Protein AF-A0A3C0SP47-F1 (afdb_monomer)

Radius of gyration: 20.75 Å; Cα contacts (8 Å, |Δi|>4): 205; chains: 1; bounding box: 54×47×55 Å

Foldseek 3Di:
DVVVVVVVVVVLVVLLQVLLVVLCVVCVVVVVVLVVLLVVQLVVCLPVCQPVLLPSCLVNLLVSLVSLLVSLLVVLLQCLDPVRVVVSLVDDHFLLSNVSSS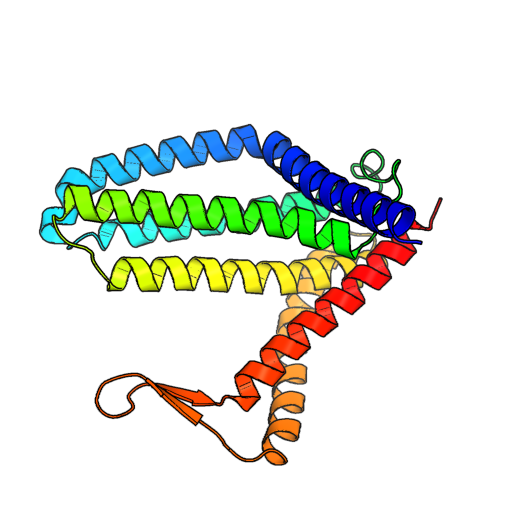LVNSLVSLVVSLVSSQVSSCVRHVDRPVVSSVSSVVSSVVSSLVSLLLSLQLLVQVLVDVDPVVSVVVSVVCVVVVVVVLVVVLVVVVVPDDFDWDADDVPRPDTDGPVSVVSSVVVSVVSSVNSRVSSSVVSVPD

Nearest PDB structures (foldseek):
  6xjh-assembly1_A  TM=5.977E-01  e=5.837E-04  Staphylococcus aureus
  7o0y-assembly1_E  TM=5.602E-01  e=2.067E-03  Stutzerimonas stutzeri ATCC 14405 = CCUG 16156
  8k1p-assembly1_A  TM=5.457E-01  e=7.892E-02  Mycobacterium tuberculosis H37Rv
  8k1o-assembly1_A  TM=5.424E-01  e=3.787E-01  Mycobacterium tuberculosis H37Rv

pLDDT: mean 82.24, std 12.64, range [30.94, 94.06]

Structure (mmCIF, N/CA/C/O backbone):
data_AF-A0A3C0SP47-F1
#
_entry.id   AF-A0A3C0SP47-F1
#
loop_
_atom_site.group_PDB
_atom_site.id
_atom_site.type_symbol
_atom_site.label_atom_id
_atom_site.label_alt_id
_atom_site.label_comp_id
_atom_site.label_asym_id
_atom_site.label_entity_id
_atom_site.label_seq_id
_atom_site.pdbx_PDB_ins_code
_atom_site.Cartn_x
_atom_site.Cartn_y
_atom_site.Cartn_z
_atom_site.occupancy
_atom_site.B_iso_or_equiv
_atom_site.auth_seq_id
_atom_site.auth_comp_id
_atom_site.auth_asym_id
_atom_site.auth_atom_id
_atom_site.pdbx_PDB_model_num
ATOM 1 N N . MET A 1 1 ? -26.896 26.676 5.361 1.00 49.97 1 MET A N 1
ATOM 2 C CA . MET A 1 1 ? -26.522 25.255 5.165 1.00 49.97 1 MET A CA 1
ATOM 3 C C . MET A 1 1 ? -25.255 25.089 4.326 1.00 49.97 1 MET A C 1
ATOM 5 O O . MET A 1 1 ? -24.437 24.250 4.665 1.00 49.97 1 MET A O 1
ATOM 9 N N . GLU A 1 2 ? -25.027 25.908 3.297 1.00 45.41 2 GLU A N 1
ATOM 10 C CA . GLU A 1 2 ? -23.827 25.811 2.444 1.00 45.41 2 GLU A CA 1
ATOM 11 C C . GLU A 1 2 ? -22.517 26.197 3.172 1.00 45.41 2 GLU A C 1
ATOM 13 O O . GLU A 1 2 ? -21.534 25.461 3.121 1.00 45.41 2 GLU A O 1
ATOM 18 N N . ASN A 1 3 ? -22.540 27.267 3.980 1.00 51.78 3 ASN A N 1
ATOM 19 C CA . ASN A 1 3 ? -21.379 27.740 4.755 1.00 51.78 3 ASN A CA 1
ATOM 20 C C . ASN A 1 3 ? -20.910 26.803 5.886 1.00 51.78 3 ASN A C 1
ATOM 22 O O . ASN A 1 3 ? -19.764 26.883 6.323 1.00 51.78 3 ASN A O 1
ATOM 26 N N . THR A 1 4 ? -21.769 25.919 6.396 1.00 50.50 4 THR A N 1
ATOM 27 C CA . THR A 1 4 ? -21.392 24.939 7.430 1.00 50.50 4 THR A CA 1
ATOM 28 C C . THR A 1 4 ? -20.768 23.685 6.817 1.00 50.50 4 THR A C 1
ATOM 30 O O . THR A 1 4 ? -19.831 23.127 7.388 1.00 50.50 4 THR A O 1
ATOM 33 N N . ILE A 1 5 ? -21.222 23.282 5.625 1.00 55.84 5 ILE A N 1
ATOM 34 C CA . ILE A 1 5 ? -20.673 22.141 4.878 1.00 55.84 5 ILE A CA 1
ATOM 35 C C . ILE A 1 5 ? -19.266 22.463 4.359 1.00 55.84 5 ILE A C 1
ATOM 37 O O . ILE A 1 5 ? -18.360 21.638 4.492 1.00 55.84 5 ILE A O 1
ATOM 41 N N . THR A 1 6 ? -19.045 23.669 3.826 1.00 57.09 6 THR A N 1
ATOM 42 C CA . THR A 1 6 ? -17.713 24.114 3.374 1.00 57.09 6 THR A CA 1
ATOM 43 C C . THR A 1 6 ? -16.723 24.210 4.535 1.00 57.09 6 THR A C 1
ATOM 45 O O . THR A 1 6 ? -15.599 23.713 4.436 1.00 57.09 6 THR A O 1
ATOM 48 N N . LYS A 1 7 ? -17.159 24.745 5.682 1.00 54.12 7 LYS A N 1
ATOM 49 C CA . LYS A 1 7 ? -16.339 24.839 6.898 1.00 54.12 7 LYS A CA 1
ATOM 50 C C . LYS A 1 7 ? -15.989 23.454 7.460 1.00 54.12 7 LYS A C 1
ATOM 52 O O . LYS A 1 7 ? -14.826 23.209 7.762 1.00 54.12 7 LYS A O 1
ATOM 57 N N . SER A 1 8 ? -16.936 22.513 7.494 1.00 59.06 8 SER A N 1
ATOM 58 C CA . SER A 1 8 ? -16.683 21.120 7.909 1.00 59.06 8 SER A CA 1
ATOM 59 C C . SER A 1 8 ? -15.696 20.397 6.979 1.00 59.06 8 SER A C 1
ATOM 61 O O . SER A 1 8 ? -14.725 19.807 7.455 1.00 59.06 8 SER A O 1
ATOM 63 N N . LYS A 1 9 ? -15.867 20.511 5.651 1.00 61.62 9 LYS A N 1
ATOM 64 C CA . LYS A 1 9 ? -14.929 19.936 4.667 1.00 61.62 9 LYS A CA 1
ATOM 65 C C . LYS A 1 9 ? -13.516 20.518 4.796 1.00 61.62 9 LYS A C 1
ATOM 67 O O . LYS A 1 9 ? -12.549 19.764 4.736 1.00 61.62 9 LYS A O 1
ATOM 72 N N . SER A 1 10 ? -13.387 21.827 5.032 1.00 63.03 10 SER A N 1
ATOM 73 C CA . SER A 1 10 ? -12.073 22.461 5.234 1.00 63.03 10 SER A CA 1
ATOM 74 C C . SER A 1 10 ? -11.342 21.955 6.482 1.00 63.03 10 SER A C 1
ATOM 76 O O . SER A 1 10 ? -10.119 21.846 6.468 1.00 63.03 10 SER A O 1
ATOM 78 N N . ILE A 1 11 ? -12.079 21.598 7.541 1.00 66.81 11 ILE A N 1
ATOM 79 C CA . ILE A 1 11 ? -11.503 21.060 8.779 1.00 66.81 11 ILE A CA 1
ATOM 80 C C . ILE A 1 11 ? -10.994 19.634 8.538 1.00 66.81 11 ILE A C 1
ATOM 82 O O . ILE A 1 11 ? -9.860 19.335 8.901 1.00 66.81 11 ILE A O 1
ATOM 86 N N . LYS A 1 12 ? -11.767 18.791 7.838 1.00 75.38 12 LYS A N 1
ATOM 87 C CA . LYS A 1 12 ? -11.343 17.422 7.487 1.00 75.38 12 LYS A CA 1
ATOM 88 C C . LYS A 1 12 ? -10.059 17.400 6.660 1.00 75.38 12 LYS A C 1
ATOM 90 O O . LYS A 1 12 ? -9.101 16.726 7.022 1.00 75.38 12 LYS A O 1
ATOM 95 N N . ILE A 1 13 ? -9.994 18.203 5.595 1.00 79.06 13 ILE A N 1
ATOM 96 C CA . ILE A 1 13 ? -8.797 18.290 4.740 1.00 79.06 13 ILE A CA 1
ATOM 97 C C . ILE A 1 13 ? -7.588 18.788 5.541 1.00 79.06 13 ILE A C 1
ATOM 99 O O . ILE A 1 13 ? -6.483 18.265 5.397 1.00 79.06 13 ILE A O 1
ATOM 103 N N . LYS A 1 14 ? -7.792 19.775 6.421 1.00 80.88 14 LYS A N 1
ATOM 104 C CA . LYS A 1 14 ? -6.730 20.294 7.287 1.00 80.88 14 LYS A CA 1
ATOM 105 C C . LYS A 1 14 ? -6.204 19.228 8.253 1.00 80.88 14 LYS A C 1
ATOM 107 O O . LYS A 1 14 ? -4.998 19.190 8.483 1.00 80.88 14 LYS A O 1
ATOM 112 N N . ASN A 1 15 ? -7.072 18.361 8.773 1.00 80.50 15 ASN A N 1
ATOM 113 C CA . ASN A 1 15 ? -6.680 17.252 9.643 1.00 80.50 15 ASN A CA 1
ATOM 114 C C . ASN A 1 15 ? -5.850 16.209 8.881 1.00 80.50 15 ASN A C 1
ATOM 116 O O . ASN A 1 15 ? -4.753 15.876 9.326 1.00 80.50 15 ASN A O 1
ATOM 120 N N . ILE A 1 16 ? -6.317 15.776 7.702 1.00 83.75 16 ILE A N 1
ATOM 121 C CA . ILE A 1 16 ? -5.606 14.819 6.832 1.00 83.75 16 ILE A CA 1
ATOM 122 C C . ILE A 1 16 ? -4.196 15.337 6.502 1.00 83.75 16 ILE A C 1
ATOM 124 O O . ILE A 1 16 ? -3.205 14.638 6.713 1.00 83.75 16 ILE A O 1
ATOM 128 N N . LEU A 1 17 ? -4.088 16.593 6.053 1.00 84.50 17 LEU A N 1
ATOM 129 C CA . LEU A 1 17 ? -2.799 17.225 5.745 1.00 84.50 17 LEU A CA 1
ATOM 130 C C . LEU A 1 17 ? -1.927 17.431 6.989 1.00 84.50 17 LEU A C 1
ATOM 132 O O . LEU A 1 17 ? -0.702 17.351 6.909 1.00 84.50 17 LEU A O 1
ATOM 136 N N . GLY A 1 18 ? -2.540 17.712 8.140 1.00 82.62 18 GLY A N 1
ATOM 137 C CA . GLY A 1 18 ? -1.841 17.853 9.414 1.00 82.62 18 GLY A CA 1
ATOM 138 C C . GLY A 1 18 ? -1.150 16.558 9.837 1.00 82.62 18 GLY A C 1
ATOM 139 O O . GLY A 1 18 ? 0.022 16.595 10.216 1.00 82.62 18 GLY A O 1
ATOM 140 N N . ILE A 1 19 ? -1.847 15.425 9.707 1.00 83.38 19 ILE A N 1
ATOM 141 C CA . ILE A 1 19 ? -1.311 14.087 9.990 1.00 83.38 19 ILE A CA 1
ATOM 142 C C . ILE A 1 19 ? -0.181 13.752 9.018 1.00 83.38 19 ILE A C 1
ATOM 144 O O . ILE A 1 19 ? 0.916 13.423 9.466 1.00 83.38 19 ILE A O 1
ATOM 148 N N . ALA A 1 20 ? -0.399 13.931 7.711 1.00 85.19 20 ALA A N 1
ATOM 149 C CA . ALA A 1 20 ? 0.630 13.690 6.698 1.00 85.19 20 ALA A CA 1
ATOM 150 C C . ALA A 1 20 ? 1.909 14.500 6.982 1.00 85.19 20 ALA A C 1
ATOM 152 O O . ALA A 1 20 ? 3.007 13.953 7.068 1.00 85.19 20 ALA A O 1
ATOM 153 N N . LYS A 1 21 ? 1.767 15.800 7.278 1.00 86.94 21 LYS A N 1
ATOM 154 C CA . LYS A 1 21 ? 2.894 16.680 7.625 1.00 86.94 21 LYS A CA 1
ATOM 155 C C . LYS A 1 21 ? 3.619 16.252 8.904 1.00 86.94 21 LYS A C 1
ATOM 157 O O . LYS A 1 21 ? 4.839 16.410 9.003 1.00 86.94 21 LYS A O 1
ATOM 162 N N . TYR A 1 22 ? 2.889 15.760 9.902 1.00 85.25 22 TYR A N 1
ATOM 163 C CA . TYR A 1 22 ? 3.488 15.229 11.125 1.00 85.25 22 TYR A CA 1
ATOM 164 C C . TYR A 1 22 ? 4.310 13.966 10.834 1.00 85.25 22 TYR A C 1
ATOM 166 O O . TYR A 1 22 ? 5.461 13.869 11.274 1.00 85.25 22 TYR A O 1
ATOM 174 N N . THR A 1 23 ? 3.761 13.049 10.035 1.00 86.38 23 THR A N 1
ATOM 175 C CA . THR A 1 23 ? 4.455 11.841 9.574 1.00 86.38 23 THR A CA 1
ATOM 176 C C . THR A 1 23 ? 5.720 12.207 8.793 1.00 86.38 23 THR A C 1
ATOM 178 O O . THR A 1 23 ? 6.801 11.742 9.156 1.00 86.38 23 THR A O 1
ATOM 181 N N . PHE A 1 24 ? 5.638 13.161 7.856 1.00 86.38 24 PHE A N 1
ATOM 182 C CA . PHE A 1 24 ? 6.800 13.665 7.114 1.00 86.38 24 PHE A CA 1
ATOM 183 C C . PHE A 1 24 ? 7.905 14.188 8.043 1.00 86.38 24 PHE A C 1
ATOM 185 O O . PHE A 1 24 ? 9.089 13.885 7.884 1.00 86.38 24 PHE A O 1
ATOM 192 N N . ARG A 1 25 ? 7.530 14.981 9.058 1.00 87.00 25 ARG A N 1
ATOM 193 C CA . ARG A 1 25 ? 8.490 15.537 10.023 1.00 87.00 25 ARG A CA 1
ATOM 194 C C . ARG A 1 25 ? 9.167 14.444 10.848 1.00 87.00 25 ARG A C 1
ATOM 196 O O . ARG A 1 25 ? 10.347 14.583 11.165 1.00 87.00 25 ARG A O 1
ATOM 203 N N . THR A 1 26 ? 8.430 13.391 11.184 1.00 87.12 26 THR A N 1
ATOM 204 C CA . THR A 1 26 ? 8.933 12.252 11.960 1.00 87.12 26 THR A CA 1
ATOM 205 C C . THR A 1 26 ? 9.912 11.410 11.137 1.00 87.12 26 THR A C 1
ATOM 207 O O . THR A 1 26 ? 10.951 11.003 11.649 1.00 87.12 26 THR A O 1
ATOM 210 N N . LEU A 1 27 ? 9.646 11.235 9.839 1.00 90.38 27 LEU A N 1
ATOM 211 C CA . LEU A 1 27 ? 10.478 10.452 8.913 1.00 90.38 27 LEU A CA 1
ATOM 212 C C . LEU A 1 27 ? 11.631 11.226 8.270 1.00 90.38 27 LEU A C 1
ATOM 214 O O . LEU A 1 27 ? 12.362 10.676 7.451 1.00 90.38 27 LEU A O 1
ATOM 218 N N . ARG A 1 28 ? 11.863 12.485 8.652 1.00 90.69 28 ARG A N 1
ATOM 219 C CA . ARG A 1 28 ? 12.822 13.362 7.963 1.00 90.69 28 ARG A CA 1
ATOM 220 C C . ARG A 1 28 ? 14.236 12.776 7.834 1.00 90.69 28 ARG A C 1
ATOM 222 O O . ARG A 1 28 ? 14.886 12.987 6.816 1.00 90.69 28 ARG A O 1
ATOM 229 N N . ILE A 1 29 ? 14.717 12.062 8.856 1.00 90.00 29 ILE A N 1
ATOM 230 C CA . ILE A 1 29 ? 16.042 11.414 8.830 1.00 90.00 29 ILE A CA 1
ATOM 231 C C . ILE A 1 29 ? 16.047 10.237 7.851 1.00 90.00 29 ILE A C 1
ATOM 233 O O . ILE A 1 29 ? 16.997 10.084 7.089 1.00 90.00 29 ILE A O 1
ATOM 237 N N . MET A 1 30 ? 14.978 9.439 7.831 1.00 92.62 30 MET A N 1
ATOM 238 C CA . MET A 1 30 ? 14.831 8.342 6.880 1.00 92.62 30 MET A CA 1
ATOM 239 C C . MET A 1 30 ? 14.823 8.867 5.444 1.00 92.62 30 MET A C 1
ATOM 241 O O . MET A 1 30 ? 15.595 8.373 4.635 1.00 92.62 30 MET A O 1
ATOM 245 N N . TYR A 1 31 ? 14.056 9.918 5.139 1.00 92.62 31 TYR A N 1
ATOM 246 C CA . TYR A 1 31 ? 14.046 10.502 3.792 1.00 92.62 31 TYR A CA 1
ATOM 247 C C . TYR A 1 31 ? 15.415 11.046 3.361 1.00 92.62 31 TYR A C 1
ATOM 249 O O . TYR A 1 31 ? 15.743 11.028 2.178 1.00 92.62 31 TYR A O 1
ATOM 257 N N . LEU A 1 32 ? 16.244 11.505 4.306 1.00 91.81 32 LEU A N 1
ATOM 258 C CA . LEU A 1 32 ? 17.628 11.880 4.010 1.00 91.81 32 LEU A CA 1
ATOM 259 C C . LEU A 1 32 ? 18.454 10.648 3.616 1.00 91.81 32 LEU A C 1
ATOM 261 O O . LEU A 1 32 ? 19.180 10.695 2.626 1.00 91.81 32 LEU A O 1
ATOM 265 N N . ILE A 1 33 ? 18.315 9.540 4.347 1.00 92.06 33 ILE A N 1
ATOM 266 C CA . ILE A 1 33 ? 18.966 8.264 4.012 1.00 92.06 33 ILE A CA 1
ATOM 267 C C . ILE A 1 33 ? 18.485 7.760 2.644 1.00 92.06 33 ILE A C 1
ATOM 269 O O . ILE A 1 33 ? 19.305 7.374 1.814 1.00 92.06 33 ILE A O 1
ATOM 273 N N . GLU A 1 34 ? 17.183 7.824 2.370 1.00 91.62 34 GLU A N 1
ATOM 274 C CA . GLU A 1 34 ? 16.611 7.461 1.070 1.00 91.62 34 GLU A CA 1
ATOM 275 C C . GLU A 1 34 ? 17.165 8.326 -0.056 1.00 91.62 34 GLU A C 1
ATOM 277 O O . GLU A 1 34 ? 17.549 7.794 -1.094 1.00 91.62 34 GLU A O 1
ATOM 282 N N . ALA A 1 35 ? 17.301 9.637 0.154 1.00 91.19 35 ALA A N 1
ATOM 283 C CA . ALA A 1 35 ? 17.918 10.525 -0.825 1.00 91.19 35 ALA A CA 1
ATOM 284 C C . ALA A 1 35 ? 19.369 10.119 -1.134 1.00 91.19 35 ALA A C 1
ATOM 286 O O . ALA A 1 35 ? 19.767 10.118 -2.298 1.00 91.19 35 ALA A O 1
ATOM 287 N N . VAL A 1 36 ? 20.149 9.716 -0.123 1.00 92.19 36 VAL A N 1
ATOM 288 C CA . VAL A 1 36 ? 21.514 9.199 -0.329 1.00 92.19 36 VAL A CA 1
ATOM 289 C C . VAL A 1 36 ? 21.491 7.908 -1.151 1.00 92.19 36 VAL A C 1
ATOM 291 O O . VAL A 1 36 ? 22.250 7.790 -2.113 1.00 92.19 36 VAL A O 1
ATOM 294 N N . ILE A 1 37 ? 20.600 6.966 -0.827 1.00 91.44 37 ILE A N 1
ATOM 295 C CA . ILE A 1 37 ? 20.444 5.709 -1.578 1.00 91.44 37 ILE A CA 1
ATOM 296 C C . ILE A 1 37 ? 20.048 5.993 -3.033 1.00 91.44 37 ILE A C 1
ATOM 298 O O . ILE A 1 37 ? 20.628 5.406 -3.945 1.00 91.44 37 ILE A O 1
ATOM 302 N N . ILE A 1 38 ? 19.114 6.920 -3.264 1.00 91.31 38 ILE A N 1
ATOM 303 C CA . ILE A 1 38 ? 18.681 7.334 -4.604 1.00 91.31 38 ILE A CA 1
ATOM 304 C C . ILE A 1 38 ? 19.860 7.905 -5.393 1.00 91.31 38 ILE A C 1
ATOM 306 O O . ILE A 1 38 ? 20.089 7.484 -6.523 1.00 91.31 38 ILE A O 1
ATOM 310 N N . VAL A 1 39 ? 20.637 8.825 -4.814 1.00 90.44 39 VAL A N 1
ATOM 311 C CA . VAL A 1 39 ? 21.801 9.419 -5.496 1.00 90.44 39 VAL A CA 1
ATOM 312 C C . VAL A 1 39 ? 22.837 8.351 -5.848 1.00 90.44 39 VAL A C 1
ATOM 314 O O . VAL A 1 39 ? 23.345 8.343 -6.969 1.00 90.44 39 VAL A O 1
ATOM 317 N N . LEU A 1 40 ? 23.119 7.421 -4.932 1.00 89.56 40 LEU A N 1
ATOM 318 C CA . LEU A 1 40 ? 24.043 6.313 -5.188 1.00 89.56 40 LEU A CA 1
ATOM 319 C C . LEU A 1 40 ? 23.530 5.381 -6.296 1.00 89.56 40 LEU A C 1
ATOM 321 O O . LEU A 1 40 ? 24.308 4.998 -7.167 1.00 89.56 40 LEU A O 1
ATOM 325 N N . ALA A 1 41 ? 22.234 5.061 -6.300 1.00 88.62 41 ALA A N 1
ATOM 326 C CA . ALA A 1 41 ? 21.606 4.222 -7.321 1.00 88.62 41 ALA A CA 1
ATOM 327 C C . ALA A 1 41 ? 21.590 4.896 -8.705 1.00 88.62 41 ALA A C 1
ATOM 329 O O . ALA A 1 41 ? 21.877 4.270 -9.726 1.00 88.62 41 ALA A O 1
ATOM 330 N N . LEU A 1 42 ? 21.304 6.198 -8.762 1.00 88.44 42 LEU A N 1
ATOM 331 C CA . LEU A 1 42 ? 21.370 6.974 -10.002 1.00 88.44 42 LEU A CA 1
ATOM 332 C C . LEU A 1 42 ? 22.814 7.098 -10.515 1.00 88.44 42 LEU A C 1
ATOM 334 O O . LEU A 1 42 ? 23.054 7.004 -11.719 1.00 88.44 42 LEU A O 1
ATOM 338 N N . GLY A 1 43 ? 23.782 7.243 -9.606 1.00 85.31 43 GLY A N 1
ATOM 339 C CA . GLY A 1 43 ? 25.206 7.260 -9.931 1.00 85.31 43 GLY A CA 1
ATOM 340 C C . GLY A 1 43 ? 25.697 5.931 -10.507 1.00 85.31 43 GLY A C 1
ATOM 341 O O . GLY A 1 43 ? 26.312 5.922 -11.573 1.00 85.31 43 GLY A O 1
ATOM 342 N N . SER A 1 44 ? 25.393 4.803 -9.858 1.00 83.06 44 SER A N 1
ATOM 343 C CA . SER A 1 44 ? 25.794 3.473 -10.342 1.00 83.06 44 SER A CA 1
ATOM 344 C C . SER A 1 44 ? 25.116 3.105 -11.665 1.00 83.06 44 SER A C 1
ATOM 346 O O . SER A 1 44 ? 25.762 2.569 -12.573 1.00 83.06 44 SER A O 1
ATOM 348 N N . SER A 1 45 ? 23.839 3.463 -11.816 1.00 82.44 45 SER A N 1
ATOM 349 C CA . SER A 1 45 ? 23.085 3.180 -13.037 1.00 82.44 45 SER A CA 1
ATOM 350 C C . SER A 1 45 ? 23.571 3.966 -14.250 1.00 82.44 45 SER A C 1
ATOM 352 O O . SER A 1 45 ? 23.416 3.484 -15.367 1.00 82.44 45 SER A O 1
ATOM 354 N N . SER A 1 46 ? 24.248 5.107 -14.085 1.00 80.94 46 SER A N 1
ATOM 355 C CA . SER A 1 46 ? 24.849 5.839 -15.217 1.00 80.94 46 SER A CA 1
ATOM 356 C C . SER A 1 46 ? 25.832 4.988 -16.044 1.00 80.94 46 SER A C 1
ATOM 358 O O . SER A 1 46 ? 25.987 5.192 -17.253 1.00 80.94 46 SER A O 1
ATOM 360 N N . PHE A 1 47 ? 26.465 3.997 -15.406 1.00 79.19 47 PHE A N 1
ATOM 361 C CA . PHE A 1 47 ? 27.340 3.029 -16.058 1.00 79.19 47 PHE A CA 1
ATOM 362 C C . PHE A 1 47 ? 26.603 1.733 -16.419 1.00 79.19 47 PHE A C 1
ATOM 364 O O . PHE A 1 47 ? 26.695 1.274 -17.558 1.00 79.19 47 PHE A O 1
ATOM 371 N N . LEU A 1 48 ? 25.866 1.151 -15.467 1.00 79.38 48 LEU A N 1
ATOM 372 C CA . LEU A 1 48 ? 25.250 -0.174 -15.619 1.00 79.38 48 LEU A CA 1
ATOM 373 C C . LEU A 1 48 ? 24.052 -0.181 -16.577 1.00 79.38 48 LEU A C 1
ATOM 375 O O . LEU A 1 48 ? 23.949 -1.084 -17.409 1.00 79.38 48 LEU A O 1
ATOM 379 N N . SER A 1 49 ? 23.203 0.849 -16.536 1.00 77.94 49 SER A N 1
ATOM 380 C CA . SER A 1 49 ? 21.957 0.914 -17.318 1.00 77.94 49 SER A CA 1
ATOM 381 C C . SER A 1 49 ? 22.154 0.895 -18.834 1.00 77.94 49 SER A C 1
ATOM 383 O O . SER A 1 49 ? 21.237 0.505 -19.557 1.00 77.94 49 SER A O 1
ATOM 385 N N . LYS A 1 50 ? 23.354 1.237 -19.326 1.00 74.31 50 LYS A N 1
ATOM 386 C CA . LYS A 1 50 ? 23.725 1.091 -20.743 1.00 74.31 50 LYS A CA 1
ATOM 387 C C . LYS A 1 50 ? 23.693 -0.366 -21.205 1.00 74.31 50 LYS A C 1
ATOM 389 O O . LYS A 1 50 ? 23.423 -0.626 -22.371 1.00 74.31 50 LYS A O 1
ATOM 394 N N . TYR A 1 51 ? 23.963 -1.300 -20.294 1.00 81.25 51 TYR A N 1
ATOM 395 C CA . TYR A 1 51 ? 23.992 -2.737 -20.565 1.00 81.25 51 TYR A CA 1
ATOM 396 C C . TYR A 1 51 ? 22.703 -3.439 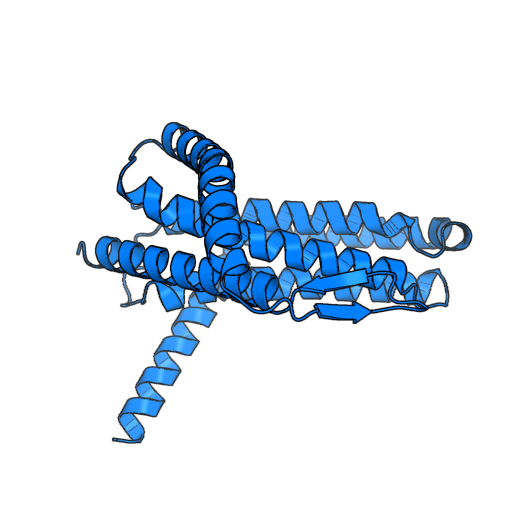-20.132 1.00 81.25 51 TYR A C 1
ATOM 398 O O . TYR A 1 51 ? 22.317 -4.441 -20.726 1.00 81.25 51 TYR A O 1
ATOM 406 N N . THR A 1 52 ? 22.030 -2.920 -19.104 1.00 81.94 52 THR A N 1
ATOM 407 C CA . THR A 1 52 ? 20.847 -3.540 -18.483 1.00 81.94 52 THR A CA 1
ATOM 408 C C . THR A 1 52 ? 19.526 -2.882 -18.874 1.00 81.94 52 THR A C 1
ATOM 410 O O . THR A 1 52 ? 18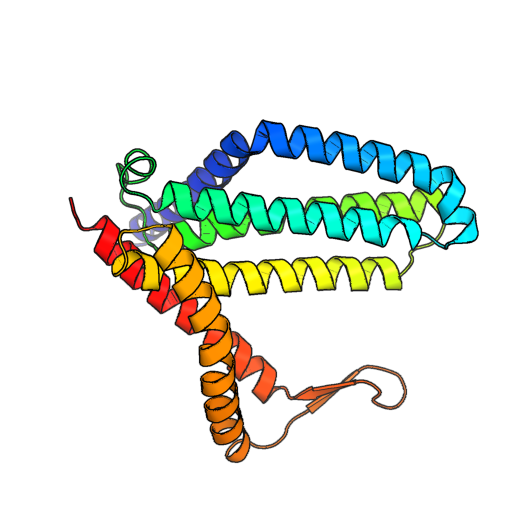.483 -3.295 -18.370 1.00 81.94 52 THR A O 1
ATOM 413 N N . LEU A 1 53 ? 19.537 -1.852 -19.729 1.00 81.06 53 LEU A N 1
ATOM 414 C CA . LEU A 1 53 ? 18.346 -1.078 -20.114 1.00 81.06 53 LEU A CA 1
ATOM 415 C C . LEU A 1 53 ? 17.568 -0.537 -18.893 1.00 81.06 53 LEU A C 1
ATOM 417 O O . LEU A 1 53 ? 16.336 -0.492 -18.883 1.00 81.06 53 LEU A O 1
ATOM 421 N N . GLY A 1 54 ? 18.294 -0.167 -17.832 1.00 79.81 54 GLY A N 1
ATOM 422 C CA . GLY A 1 54 ? 17.736 0.386 -16.593 1.00 79.81 54 GLY A CA 1
ATOM 423 C C . GLY A 1 54 ? 17.166 -0.630 -15.595 1.00 79.81 54 GLY A C 1
ATOM 424 O O . GLY A 1 54 ? 16.672 -0.224 -14.543 1.00 79.81 54 GLY A O 1
ATOM 425 N N . LEU A 1 55 ? 17.228 -1.941 -15.870 1.00 84.69 55 LEU A N 1
ATOM 426 C CA . LEU A 1 55 ? 16.738 -2.983 -14.947 1.00 84.69 55 LEU A CA 1
ATOM 427 C C . LEU A 1 55 ? 17.531 -3.053 -13.627 1.00 84.69 55 LEU A C 1
ATOM 429 O O . LEU A 1 55 ? 17.027 -3.527 -12.612 1.00 84.69 55 LEU A O 1
ATOM 433 N N . ASP A 1 56 ? 18.753 -2.533 -13.624 1.00 85.12 56 ASP A N 1
ATOM 434 C CA . ASP A 1 56 ? 19.642 -2.388 -12.469 1.00 85.12 56 ASP A CA 1
ATOM 435 C C . ASP A 1 56 ? 19.089 -1.455 -11.379 1.00 85.12 56 ASP A C 1
ATOM 437 O O . ASP A 1 56 ? 19.498 -1.556 -10.223 1.00 85.12 56 ASP A O 1
ATOM 441 N N . LEU A 1 57 ? 18.123 -0.590 -11.710 1.00 87.00 57 LEU A N 1
ATOM 442 C CA . LEU A 1 57 ? 17.457 0.293 -10.748 1.00 87.00 57 LEU A CA 1
ATOM 443 C C . LEU A 1 57 ? 16.303 -0.387 -9.991 1.00 87.00 57 LEU A C 1
ATOM 445 O O . LEU A 1 57 ? 15.883 0.119 -8.950 1.00 87.00 57 LEU A O 1
ATOM 449 N N . ILE A 1 58 ? 15.811 -1.545 -10.450 1.00 87.56 58 ILE A N 1
ATOM 450 C CA . ILE A 1 58 ? 14.687 -2.258 -9.813 1.00 87.56 58 ILE A CA 1
ATOM 451 C C . ILE A 1 58 ? 14.981 -2.635 -8.349 1.00 87.56 58 ILE A C 1
ATOM 453 O O . ILE A 1 58 ? 14.127 -2.372 -7.497 1.00 87.56 58 ILE A O 1
ATOM 457 N N . PRO A 1 59 ? 16.158 -3.191 -7.994 1.00 88.44 59 PRO A N 1
ATOM 458 C CA . PRO A 1 59 ? 16.480 -3.486 -6.599 1.00 88.44 59 PRO A CA 1
ATOM 459 C C . PRO A 1 59 ? 16.456 -2.239 -5.710 1.00 88.44 59 PRO A C 1
ATOM 461 O O . PRO A 1 59 ? 15.924 -2.289 -4.603 1.00 88.44 59 PRO A O 1
ATOM 464 N N . ALA A 1 60 ? 16.967 -1.105 -6.204 1.00 89.00 60 ALA A N 1
ATOM 465 C CA . ALA A 1 60 ? 16.945 0.156 -5.466 1.00 89.00 60 ALA A CA 1
ATOM 466 C C . ALA A 1 60 ? 15.506 0.640 -5.226 1.00 89.00 60 ALA A C 1
ATOM 468 O O . ALA A 1 60 ? 15.165 0.995 -4.099 1.00 89.00 60 ALA A O 1
ATOM 469 N N . ILE A 1 61 ? 14.645 0.572 -6.251 1.00 90.69 61 ILE A N 1
ATOM 470 C CA . ILE A 1 61 ? 13.208 0.873 -6.132 1.00 90.69 61 ILE A CA 1
ATOM 471 C C . ILE A 1 61 ? 12.569 -0.011 -5.053 1.00 90.69 61 ILE A C 1
ATOM 473 O O . ILE A 1 61 ? 11.901 0.496 -4.154 1.00 90.69 61 ILE A O 1
ATOM 477 N N . SER A 1 62 ? 12.801 -1.325 -5.107 1.00 91.06 62 SER A N 1
ATOM 478 C CA . SER A 1 62 ? 12.219 -2.272 -4.153 1.00 91.06 62 SER A CA 1
ATOM 479 C C . SER A 1 62 ? 12.660 -1.992 -2.716 1.00 91.06 62 SER A C 1
ATOM 481 O O . SER A 1 62 ? 11.827 -2.025 -1.810 1.00 91.06 62 SER A O 1
ATOM 483 N N . ILE A 1 63 ? 13.946 -1.705 -2.492 1.00 92.12 63 ILE A N 1
ATOM 484 C CA . ILE A 1 63 ? 14.481 -1.396 -1.158 1.00 92.12 63 ILE A CA 1
ATOM 485 C C . ILE A 1 63 ? 13.837 -0.120 -0.611 1.00 92.12 63 ILE A C 1
ATOM 487 O O . ILE A 1 63 ? 13.334 -0.133 0.509 1.00 92.12 63 ILE A O 1
ATOM 491 N N . LEU A 1 64 ? 13.792 0.951 -1.406 1.00 94.06 64 LEU A N 1
ATOM 492 C CA . LEU A 1 64 ? 13.231 2.240 -0.990 1.00 94.06 64 LEU A CA 1
ATOM 493 C C . LEU A 1 64 ? 11.731 2.153 -0.679 1.00 94.06 64 LEU A C 1
ATOM 495 O O . LEU A 1 64 ? 11.279 2.661 0.345 1.00 94.06 64 LEU A O 1
ATOM 499 N N . LEU A 1 65 ? 10.954 1.463 -1.520 1.00 93.81 65 LEU A N 1
ATOM 500 C CA . LEU A 1 65 ? 9.524 1.254 -1.271 1.00 93.81 65 LEU A CA 1
ATOM 501 C C . LEU A 1 65 ? 9.286 0.382 -0.028 1.00 93.81 65 LEU A C 1
ATOM 503 O O . LEU A 1 65 ? 8.364 0.644 0.742 1.00 93.81 65 LEU A O 1
ATOM 507 N N . THR A 1 66 ? 10.141 -0.618 0.214 1.00 92.56 66 THR A N 1
ATOM 508 C CA . THR A 1 66 ? 10.053 -1.470 1.412 1.00 92.56 66 THR A CA 1
ATOM 509 C C . THR A 1 66 ? 10.432 -0.704 2.683 1.00 92.56 66 THR A C 1
ATOM 511 O O . THR A 1 66 ? 9.762 -0.848 3.705 1.00 92.56 66 THR A O 1
ATOM 514 N N . MET A 1 67 ? 11.468 0.143 2.634 1.00 93.25 67 MET A N 1
ATOM 515 C CA . MET A 1 67 ? 11.853 1.010 3.756 1.00 93.25 67 MET A CA 1
ATOM 516 C C . MET A 1 67 ? 10.728 1.981 4.124 1.00 93.25 67 MET A C 1
ATOM 518 O O . MET A 1 67 ? 10.390 2.091 5.307 1.00 93.25 67 MET A O 1
ATOM 522 N N . ASN A 1 68 ? 10.095 2.606 3.126 1.00 93.38 68 ASN A N 1
ATOM 523 C CA . ASN A 1 68 ? 8.924 3.454 3.342 1.00 93.38 68 ASN A CA 1
ATOM 524 C C . ASN A 1 68 ? 7.761 2.674 3.950 1.00 93.38 68 ASN A C 1
ATOM 526 O O . ASN A 1 68 ? 7.212 3.079 4.974 1.00 93.38 68 ASN A O 1
ATOM 530 N N . PHE A 1 69 ? 7.432 1.516 3.381 1.00 93.81 69 PHE A N 1
ATOM 531 C CA . PHE A 1 69 ? 6.380 0.644 3.893 1.00 93.81 69 PHE A CA 1
ATOM 532 C C . PHE A 1 69 ? 6.574 0.300 5.383 1.00 93.81 69 PHE A C 1
ATOM 534 O O . PHE A 1 69 ? 5.660 0.501 6.189 1.00 93.81 69 PHE A O 1
ATOM 541 N N . ILE A 1 70 ? 7.772 -0.151 5.775 1.00 92.00 70 ILE A N 1
ATOM 542 C CA . ILE A 1 70 ? 8.086 -0.516 7.168 1.00 92.00 70 ILE A CA 1
ATOM 543 C C . ILE A 1 70 ? 8.014 0.707 8.089 1.00 92.00 70 ILE A C 1
ATOM 545 O O . ILE A 1 70 ? 7.459 0.638 9.187 1.00 92.00 70 ILE A O 1
ATOM 549 N N . SER A 1 71 ? 8.551 1.844 7.663 1.00 90.94 71 SER A N 1
ATOM 550 C CA . SER A 1 71 ? 8.620 3.029 8.519 1.00 90.94 71 SER A CA 1
ATOM 551 C C . SER A 1 71 ? 7.252 3.673 8.734 1.00 90.94 71 SER A C 1
ATOM 553 O O . SER A 1 71 ? 6.916 4.052 9.858 1.00 90.94 71 SER A O 1
ATOM 555 N N . HIS A 1 72 ? 6.410 3.708 7.699 1.00 91.81 72 HIS A N 1
ATOM 556 C CA . HIS A 1 72 ? 5.015 4.132 7.819 1.00 91.81 72 HIS A CA 1
ATOM 557 C C . HIS A 1 72 ? 4.196 3.204 8.721 1.00 91.81 72 HIS A C 1
ATOM 559 O O . HIS A 1 72 ? 3.355 3.674 9.489 1.00 91.81 72 HIS A O 1
ATOM 565 N N . MET A 1 73 ? 4.459 1.897 8.674 1.00 89.62 73 MET A N 1
ATOM 566 C CA . MET A 1 73 ? 3.879 0.905 9.586 1.00 89.62 73 MET A CA 1
ATOM 567 C C . MET A 1 73 ? 4.253 1.169 11.055 1.00 89.62 73 MET A C 1
ATOM 569 O O . MET A 1 73 ? 3.391 1.145 11.943 1.00 89.62 73 MET A O 1
ATOM 573 N N . ILE A 1 74 ? 5.532 1.455 11.317 1.00 86.81 74 ILE A N 1
ATOM 574 C CA . ILE A 1 74 ? 6.029 1.781 12.662 1.00 86.81 74 ILE A CA 1
ATOM 575 C C . ILE A 1 74 ? 5.365 3.061 13.173 1.00 86.81 74 ILE A C 1
ATOM 577 O O . ILE A 1 74 ? 4.848 3.078 14.291 1.00 86.81 74 ILE A O 1
ATOM 581 N N . ILE A 1 75 ? 5.322 4.116 12.355 1.00 86.81 75 ILE A N 1
ATOM 582 C CA . ILE A 1 75 ? 4.710 5.388 12.754 1.00 86.81 75 ILE A CA 1
ATOM 583 C C . ILE A 1 75 ? 3.220 5.240 13.011 1.00 86.81 75 ILE A C 1
ATOM 585 O O . ILE A 1 75 ? 2.744 5.736 14.030 1.00 86.81 75 ILE A O 1
ATOM 589 N N . PHE A 1 76 ? 2.492 4.537 12.144 1.00 85.56 76 PHE A N 1
ATOM 590 C CA . PHE A 1 76 ? 1.072 4.265 12.360 1.00 85.56 76 PHE A CA 1
ATOM 591 C C . PHE A 1 76 ? 0.842 3.610 13.731 1.00 85.56 76 PHE A C 1
ATOM 593 O O . PHE A 1 76 ? 0.000 4.052 14.514 1.00 85.56 76 PHE A O 1
ATOM 600 N N . SER A 1 77 ? 1.664 2.611 14.064 1.00 80.75 77 SER A N 1
ATOM 601 C CA . SER A 1 77 ? 1.603 1.914 15.352 1.00 80.75 77 SER A CA 1
ATOM 602 C C . SER A 1 77 ? 1.925 2.835 16.536 1.00 80.75 77 SER A C 1
ATOM 604 O O . SER A 1 77 ? 1.243 2.784 17.562 1.00 80.75 77 SER A O 1
ATOM 606 N N . MET A 1 78 ? 2.929 3.711 16.402 1.00 78.88 78 MET A N 1
ATOM 607 C CA . MET A 1 78 ? 3.285 4.696 17.433 1.00 78.88 78 MET A CA 1
ATOM 608 C C . MET A 1 78 ? 2.163 5.712 17.669 1.00 78.88 78 MET A C 1
ATOM 610 O O . MET A 1 78 ? 1.813 5.974 18.823 1.00 78.88 78 MET A O 1
ATOM 614 N N . GLN A 1 79 ? 1.575 6.241 16.592 1.00 79.19 79 GLN A N 1
ATOM 615 C CA . GLN A 1 79 ? 0.476 7.210 16.638 1.00 79.19 79 GLN A CA 1
ATOM 616 C C . GLN A 1 79 ? -0.794 6.618 17.266 1.00 79.19 79 GLN A C 1
ATOM 618 O O . GLN A 1 79 ? -1.528 7.332 17.941 1.00 79.19 79 GLN A O 1
ATOM 623 N N . LEU A 1 80 ? -1.031 5.314 17.098 1.00 75.94 80 LEU A N 1
ATOM 624 C CA . LEU A 1 80 ? -2.163 4.605 17.703 1.00 75.94 80 LEU A CA 1
ATOM 625 C C . LEU A 1 80 ? -1.940 4.257 19.192 1.00 75.94 80 LEU A C 1
ATOM 627 O O . LEU A 1 80 ? -2.889 3.907 19.904 1.00 75.94 80 LEU A O 1
ATOM 631 N N . SER A 1 81 ? -0.700 4.330 19.689 1.00 69.44 81 SER A N 1
ATOM 632 C CA . SER A 1 81 ? -0.375 4.035 21.089 1.00 69.44 81 SER A CA 1
ATOM 633 C C . SER A 1 81 ? -0.789 5.175 22.033 1.00 69.44 81 SER A C 1
ATOM 635 O O . SER A 1 81 ? -0.665 6.355 21.709 1.00 69.44 81 SER A O 1
ATOM 637 N N . LYS A 1 82 ? -1.236 4.831 23.250 1.00 61.72 82 LYS A N 1
ATOM 638 C CA . LYS A 1 82 ? -1.650 5.819 24.268 1.00 61.72 82 LYS A CA 1
ATOM 639 C C . LYS A 1 82 ? -0.487 6.663 24.806 1.00 61.72 82 LYS A C 1
ATOM 641 O O . LYS A 1 82 ? -0.712 7.779 25.264 1.00 61.72 82 LYS A O 1
ATOM 646 N N . GLU A 1 83 ? 0.731 6.128 24.769 1.00 56.81 83 GLU A N 1
ATOM 647 C CA . GLU A 1 83 ? 1.928 6.756 25.342 1.00 56.81 83 GLU A CA 1
ATOM 648 C C . GLU A 1 83 ? 2.485 7.863 24.436 1.00 56.81 83 GLU A C 1
ATOM 650 O O . GLU A 1 83 ? 2.869 8.920 24.933 1.00 56.81 83 GLU A O 1
ATOM 655 N N . TYR A 1 84 ? 2.449 7.665 23.113 1.00 54.47 84 TYR A N 1
ATOM 656 C CA . TYR A 1 84 ? 3.007 8.607 22.133 1.00 54.47 84 TYR A CA 1
ATOM 657 C C . TYR A 1 84 ? 1.940 9.385 21.340 1.00 54.47 84 TYR A C 1
ATOM 659 O O . TYR A 1 84 ? 2.194 10.509 20.908 1.00 54.47 84 TYR A O 1
ATOM 667 N N . GLY A 1 85 ? 0.729 8.839 21.177 1.00 53.75 85 GLY A N 1
ATOM 668 C CA . GLY A 1 85 ? -0.339 9.416 20.347 1.00 53.75 85 GLY A CA 1
ATOM 669 C C . GLY A 1 85 ? -1.156 10.535 21.001 1.00 53.75 85 GLY A C 1
ATOM 670 O O . GLY A 1 85 ? -1.913 11.226 20.322 1.00 53.75 85 GLY A O 1
ATOM 671 N N . ARG A 1 86 ? -0.991 10.770 22.311 1.00 50.66 86 ARG A N 1
ATOM 672 C CA . ARG A 1 86 ? -1.835 11.685 23.108 1.00 50.66 86 ARG A CA 1
ATOM 673 C C . ARG A 1 86 ? -1.867 13.133 22.588 1.00 50.66 86 ARG A C 1
ATOM 675 O O . ARG A 1 86 ? -2.819 13.846 22.873 1.00 50.66 86 ARG A O 1
ATOM 682 N N . LEU A 1 87 ? -0.864 13.561 21.815 1.00 47.22 87 LEU A N 1
ATOM 683 C CA . LEU A 1 87 ? -0.786 14.903 21.219 1.00 47.22 87 LEU A CA 1
ATOM 684 C C . LEU A 1 87 ? -1.567 15.054 19.899 1.00 47.22 87 LEU A C 1
ATOM 686 O O . LEU A 1 87 ? -1.980 16.168 19.585 1.00 47.22 87 LEU A O 1
ATOM 690 N N . LEU A 1 88 ? -1.796 13.972 19.143 1.00 53.09 88 LEU A N 1
ATOM 691 C CA . LEU A 1 88 ? -2.579 14.009 17.895 1.00 53.09 88 LEU A CA 1
ATOM 692 C C . LEU A 1 88 ? -4.093 14.026 18.164 1.00 53.09 88 LEU A C 1
ATOM 694 O O . LEU A 1 88 ? -4.848 14.575 17.370 1.00 53.09 88 LEU A O 1
ATOM 698 N N . PHE A 1 89 ? -4.530 13.496 19.309 1.00 52.97 89 PHE A N 1
ATOM 699 C CA . PHE A 1 89 ? -5.950 13.358 19.667 1.00 52.97 89 PHE A CA 1
ATOM 700 C C . PHE A 1 89 ? -6.517 14.507 20.513 1.00 52.97 89 PHE A C 1
ATOM 702 O O . PHE A 1 89 ? -7.658 14.447 20.953 1.00 52.97 89 PHE A O 1
ATOM 709 N N . LEU A 1 90 ? -5.750 15.584 20.726 1.00 49.19 90 LEU A N 1
ATOM 710 C CA . LEU A 1 90 ? -6.257 16.804 21.377 1.00 49.19 90 LEU A CA 1
ATOM 711 C C . LEU A 1 90 ? -7.216 17.601 20.473 1.00 49.19 90 LEU A C 1
ATOM 713 O O . LEU A 1 90 ? -7.928 18.483 20.947 1.00 49.19 90 LEU A O 1
ATOM 717 N N . THR A 1 91 ? -7.245 17.293 19.176 1.00 58.00 91 THR A N 1
ATOM 718 C CA . THR A 1 91 ? -8.244 17.786 18.222 1.00 58.00 91 THR A CA 1
ATOM 719 C C . THR A 1 91 ? -9.168 16.641 17.809 1.00 58.00 91 THR A C 1
ATOM 721 O O . THR A 1 91 ? -8.656 15.546 17.584 1.00 58.00 91 THR A O 1
ATOM 724 N N . PRO A 1 92 ? -10.488 16.864 17.650 1.00 62.62 92 PRO A N 1
ATOM 725 C CA . PRO A 1 92 ? -11.402 15.826 17.184 1.00 62.62 92 PRO A CA 1
ATOM 726 C C . PRO A 1 92 ? -11.034 15.434 15.746 1.00 62.62 92 PRO A C 1
ATOM 728 O O . PRO A 1 92 ? -11.262 16.191 14.798 1.00 62.62 92 PRO A O 1
ATOM 731 N N . ILE A 1 93 ? -10.414 14.266 15.600 1.00 72.25 93 ILE A N 1
ATOM 732 C CA . ILE A 1 93 ? -10.024 13.657 14.327 1.00 72.25 93 ILE A CA 1
ATOM 733 C C . ILE A 1 93 ? -10.837 12.374 14.189 1.00 72.25 93 ILE A C 1
ATOM 735 O O . ILE A 1 93 ? -10.830 11.557 15.105 1.00 72.25 93 ILE A O 1
ATOM 739 N N . SER A 1 94 ? -11.518 12.197 13.054 1.00 80.88 94 SER A N 1
ATOM 740 C CA . SER A 1 94 ? -12.198 10.930 12.768 1.00 80.88 94 SER A CA 1
ATOM 741 C C . SER A 1 94 ? -11.193 9.851 12.356 1.00 80.88 94 SER A C 1
ATOM 743 O O . SER A 1 94 ? -10.171 10.145 11.730 1.00 80.88 94 SER A O 1
ATOM 745 N N . GLY A 1 95 ? -11.486 8.588 12.648 1.00 79.69 95 GLY A N 1
ATOM 746 C CA . GLY A 1 95 ? -10.652 7.437 12.313 1.00 79.69 95 GLY A CA 1
ATOM 747 C C . GLY A 1 95 ? -10.409 7.325 10.809 1.00 79.69 95 GLY A C 1
ATOM 748 O O . GLY A 1 95 ? -9.312 6.970 10.384 1.00 79.69 95 GLY A O 1
ATOM 749 N N . ILE A 1 96 ? -11.388 7.731 9.993 1.00 84.12 96 ILE A N 1
ATOM 750 C CA . ILE A 1 96 ? -11.237 7.826 8.534 1.00 84.12 96 ILE A CA 1
ATOM 751 C C . ILE A 1 96 ? -10.211 8.905 8.158 1.00 84.12 96 ILE A C 1
ATOM 753 O O . ILE A 1 96 ? -9.329 8.639 7.343 1.00 84.12 96 ILE A O 1
ATOM 757 N N . ASP A 1 97 ? -10.281 10.100 8.758 1.00 84.31 97 ASP A N 1
ATOM 758 C CA . ASP A 1 97 ? -9.301 11.167 8.498 1.00 84.31 97 ASP A CA 1
ATOM 759 C C . ASP A 1 97 ? -7.885 10.735 8.931 1.00 84.31 97 ASP A C 1
ATOM 761 O O . ASP A 1 97 ? -6.903 11.072 8.266 1.00 84.31 97 ASP A O 1
ATOM 765 N N . PHE A 1 98 ? -7.779 9.949 10.009 1.00 84.81 98 PHE A N 1
ATOM 766 C CA . PHE A 1 98 ? -6.520 9.379 10.491 1.00 84.81 98 PHE A CA 1
ATOM 767 C C . PHE A 1 98 ? -5.899 8.377 9.506 1.00 84.81 98 PHE A C 1
ATOM 769 O O . PHE A 1 98 ? -4.715 8.491 9.175 1.00 84.81 98 PHE A O 1
ATOM 776 N N . ILE A 1 99 ? -6.691 7.424 9.002 1.00 87.38 99 ILE A N 1
ATOM 777 C CA . ILE A 1 99 ? -6.235 6.445 8.002 1.00 87.38 99 ILE A CA 1
ATOM 778 C C . ILE A 1 99 ? -5.831 7.162 6.708 1.00 87.38 99 ILE A C 1
ATOM 780 O O . ILE A 1 99 ? -4.740 6.925 6.187 1.00 87.38 99 ILE A O 1
ATOM 784 N N . LEU A 1 100 ? -6.666 8.084 6.215 1.00 88.12 100 LEU A N 1
ATOM 785 C CA . LEU A 1 100 ? -6.395 8.823 4.979 1.00 88.12 100 LEU A CA 1
ATOM 786 C C . LEU A 1 100 ? -5.152 9.710 5.082 1.00 88.12 100 LEU A C 1
ATOM 788 O O . LEU A 1 100 ? -4.391 9.786 4.121 1.00 88.12 100 LEU A O 1
ATOM 792 N N . GLY A 1 101 ? -4.919 10.363 6.224 1.00 85.56 101 GLY A N 1
ATOM 793 C CA . GLY A 1 101 ? -3.725 11.186 6.439 1.00 85.56 101 GLY A CA 1
ATOM 794 C C . GLY A 1 101 ? -2.432 10.378 6.364 1.00 85.56 101 GLY A C 1
ATOM 795 O O . GLY A 1 101 ? -1.472 10.801 5.721 1.00 85.56 101 GLY A O 1
ATOM 796 N N . ASN A 1 102 ? -2.423 9.190 6.970 1.00 87.38 102 ASN A N 1
ATOM 797 C CA . ASN A 1 102 ? -1.268 8.297 6.924 1.00 87.38 102 ASN A CA 1
ATOM 798 C C . ASN A 1 102 ? -1.067 7.645 5.546 1.00 87.38 102 ASN A C 1
ATOM 800 O O . ASN A 1 102 ? 0.073 7.501 5.102 1.00 87.38 102 ASN A O 1
ATOM 804 N N . LEU A 1 103 ? -2.157 7.311 4.847 1.00 91.81 103 LEU A N 1
ATOM 805 C CA . LEU A 1 103 ? -2.109 6.790 3.481 1.00 91.81 103 LEU A CA 1
ATOM 806 C C . LEU A 1 103 ? -1.607 7.838 2.477 1.00 91.81 103 LEU A C 1
ATOM 808 O O . LEU A 1 103 ? -0.801 7.511 1.608 1.00 91.81 103 LEU A O 1
ATOM 812 N N . LEU A 1 104 ? -2.064 9.087 2.594 1.00 92.50 104 LEU A N 1
ATOM 813 C CA . LEU A 1 104 ? -1.708 10.166 1.671 1.00 92.50 104 LEU A CA 1
ATOM 814 C C . LEU A 1 104 ? -0.194 10.374 1.608 1.00 92.50 104 LEU A C 1
ATOM 816 O O . LEU A 1 104 ? 0.364 10.479 0.520 1.00 92.50 104 LEU A O 1
ATOM 820 N N . GLU A 1 105 ? 0.467 10.383 2.762 1.00 89.81 105 GLU A N 1
ATOM 821 C CA . GLU A 1 105 ? 1.916 10.552 2.833 1.00 89.81 105 GLU A CA 1
ATOM 822 C C . GLU A 1 105 ? 2.662 9.381 2.170 1.00 89.81 105 GLU A C 1
ATOM 824 O O . GLU A 1 105 ? 3.511 9.608 1.310 1.00 89.81 105 GLU A O 1
ATOM 829 N N . LEU A 1 106 ? 2.292 8.134 2.494 1.00 92.69 106 LEU A N 1
ATOM 830 C CA . LEU A 1 106 ? 2.909 6.938 1.905 1.00 92.69 106 LEU A CA 1
ATOM 831 C C . LEU A 1 106 ? 2.773 6.928 0.374 1.00 92.69 106 LEU A C 1
ATOM 833 O O . LEU A 1 106 ? 3.737 6.662 -0.342 1.00 92.69 106 LEU A O 1
ATOM 837 N N . VAL A 1 107 ? 1.575 7.231 -0.135 1.00 93.81 107 VAL A N 1
ATOM 838 C CA . VAL A 1 107 ? 1.300 7.256 -1.579 1.00 93.81 107 VAL A CA 1
ATOM 839 C C . VAL A 1 107 ? 2.123 8.339 -2.271 1.00 93.81 107 VAL A C 1
ATOM 841 O O . VAL A 1 107 ? 2.709 8.072 -3.319 1.00 93.81 107 VAL A O 1
ATOM 844 N N . LEU A 1 108 ? 2.204 9.543 -1.696 1.00 93.25 108 LEU A N 1
ATOM 845 C CA . LEU A 1 108 ? 2.981 10.638 -2.278 1.00 93.25 108 LEU A CA 1
ATOM 846 C C . LEU A 1 108 ? 4.475 10.310 -2.345 1.00 93.25 108 LEU A C 1
ATOM 848 O O . LEU A 1 108 ? 5.092 10.532 -3.387 1.00 93.25 108 LEU A O 1
ATOM 852 N N . VAL A 1 109 ? 5.045 9.752 -1.276 1.00 92.50 109 VAL A N 1
ATOM 853 C CA . VAL A 1 109 ? 6.468 9.386 -1.234 1.00 92.50 109 VAL A CA 1
ATOM 854 C C . VAL A 1 109 ? 6.773 8.245 -2.202 1.00 92.50 109 VAL A C 1
ATOM 856 O O . VAL A 1 109 ? 7.701 8.353 -3.005 1.00 92.50 109 VAL A O 1
ATOM 859 N N . ASN A 1 110 ? 5.955 7.190 -2.210 1.00 93.94 110 ASN A N 1
ATOM 860 C CA . ASN A 1 110 ? 6.142 6.071 -3.132 1.00 93.94 110 ASN A CA 1
ATOM 861 C C . ASN A 1 110 ? 6.037 6.520 -4.597 1.00 93.94 110 ASN A C 1
ATOM 863 O O . ASN A 1 110 ? 6.872 6.140 -5.419 1.00 93.94 110 ASN A O 1
ATOM 867 N N . LEU A 1 111 ? 5.054 7.365 -4.934 1.00 93.38 111 LEU A N 1
ATOM 868 C CA . LEU A 1 111 ? 4.933 7.938 -6.278 1.00 93.38 111 LEU A CA 1
ATOM 869 C C . LEU A 1 111 ? 6.144 8.801 -6.636 1.00 93.38 111 LEU A C 1
ATOM 871 O O . LEU A 1 111 ? 6.651 8.702 -7.751 1.00 93.38 111 LEU A O 1
ATOM 875 N N . PHE A 1 112 ? 6.638 9.615 -5.705 1.00 93.00 112 PHE A N 1
ATOM 876 C CA . PHE A 1 112 ? 7.820 10.445 -5.924 1.00 93.00 112 PHE A CA 1
ATOM 877 C C . PHE A 1 112 ? 9.067 9.606 -6.239 1.00 93.00 112 PHE A C 1
ATOM 879 O O . PHE A 1 112 ? 9.779 9.899 -7.202 1.00 93.00 112 PHE A O 1
ATOM 886 N N . ILE A 1 113 ? 9.290 8.520 -5.494 1.00 92.12 113 ILE A N 1
ATOM 887 C CA . ILE A 1 113 ? 10.401 7.580 -5.713 1.00 92.12 113 ILE A CA 1
ATOM 888 C C . ILE A 1 113 ? 10.294 6.911 -7.083 1.00 92.12 113 ILE A C 1
ATOM 890 O O . ILE A 1 113 ? 11.265 6.902 -7.844 1.00 92.12 113 ILE A O 1
ATOM 894 N N . VAL A 1 114 ? 9.108 6.393 -7.419 1.00 92.00 114 VAL A N 1
ATOM 895 C CA . VAL A 1 114 ? 8.841 5.773 -8.725 1.00 92.00 114 VAL A CA 1
ATOM 896 C C . VAL A 1 114 ? 9.121 6.768 -9.853 1.00 92.00 114 VAL A C 1
ATOM 898 O O . VAL A 1 114 ? 9.789 6.417 -10.825 1.00 92.00 114 VAL A O 1
ATOM 901 N N . MET A 1 115 ? 8.675 8.019 -9.724 1.00 90.94 115 MET A N 1
ATOM 902 C CA . MET A 1 115 ? 8.883 9.047 -10.748 1.00 90.94 115 MET A CA 1
ATOM 903 C C . MET A 1 115 ? 10.363 9.409 -10.919 1.00 90.94 115 MET A C 1
ATOM 905 O O . MET A 1 115 ? 10.848 9.434 -12.049 1.00 90.94 115 MET A O 1
ATOM 909 N N . ILE A 1 116 ? 11.107 9.638 -9.830 1.00 90.75 116 ILE A N 1
ATOM 910 C CA . ILE A 1 116 ? 12.538 9.985 -9.905 1.00 90.75 116 ILE A CA 1
ATOM 911 C C . ILE A 1 116 ? 13.357 8.866 -10.538 1.00 90.75 116 ILE A C 1
ATOM 913 O O . ILE A 1 116 ? 14.200 9.130 -11.397 1.00 90.75 116 ILE A O 1
ATOM 917 N N . LEU A 1 117 ? 13.129 7.620 -10.130 1.00 87.50 117 LEU A N 1
ATOM 918 C CA . LEU A 1 117 ? 13.934 6.504 -10.618 1.00 87.50 117 LEU A CA 1
ATOM 919 C C . LEU A 1 117 ? 13.629 6.206 -12.089 1.00 87.50 117 LEU A C 1
ATOM 921 O O . LEU A 1 117 ? 14.558 5.957 -12.852 1.00 87.50 117 LEU A O 1
ATOM 925 N N . ASN A 1 118 ? 12.373 6.353 -12.528 1.00 87.62 118 ASN A N 1
ATOM 926 C CA . ASN A 1 118 ? 12.036 6.270 -13.951 1.00 87.62 118 ASN A CA 1
ATOM 9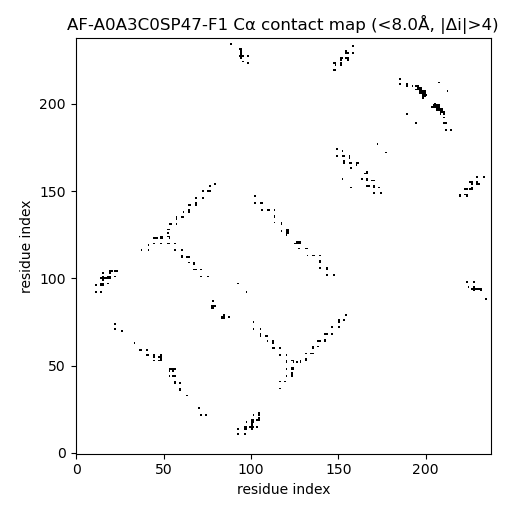27 C C . ASN A 1 118 ? 12.633 7.430 -14.770 1.00 87.62 118 ASN A C 1
ATOM 929 O O . ASN A 1 118 ? 13.114 7.197 -15.877 1.00 87.62 118 ASN A O 1
ATOM 933 N N . LEU A 1 119 ? 12.684 8.657 -14.237 1.00 87.56 119 LEU A N 1
ATOM 934 C CA . LEU A 1 119 ? 13.424 9.753 -14.881 1.00 87.56 119 LEU A CA 1
ATOM 935 C C . LEU A 1 119 ? 14.918 9.417 -15.013 1.00 87.56 119 LEU A C 1
ATOM 937 O O . LEU A 1 119 ? 15.508 9.649 -16.066 1.00 87.56 119 LEU A O 1
ATOM 941 N N . GLY A 1 120 ? 15.510 8.806 -13.985 1.00 85.19 120 GLY A N 1
ATOM 942 C CA . GLY A 1 120 ? 16.884 8.300 -14.018 1.00 85.19 120 GLY A CA 1
ATOM 943 C C . GLY A 1 120 ? 17.125 7.267 -15.120 1.00 85.19 120 GLY A C 1
ATOM 944 O O . GLY A 1 120 ? 18.109 7.368 -15.852 1.00 85.19 120 GLY A O 1
ATOM 945 N N . VAL A 1 121 ? 16.197 6.319 -15.296 1.00 85.31 121 VAL A N 1
ATOM 946 C CA . VAL A 1 121 ? 16.240 5.340 -16.398 1.00 85.31 121 VAL A CA 1
ATOM 947 C C . VAL A 1 121 ? 16.246 6.045 -17.752 1.00 85.31 121 VAL A C 1
ATOM 949 O O . VAL A 1 121 ? 17.063 5.702 -18.605 1.00 85.31 121 VAL A O 1
ATOM 952 N N . ILE A 1 122 ? 15.374 7.038 -17.951 1.00 86.38 122 ILE A N 1
ATOM 953 C CA . ILE A 1 122 ? 15.274 7.773 -19.222 1.00 86.38 122 ILE A CA 1
ATOM 954 C C . ILE A 1 122 ? 16.593 8.479 -19.542 1.00 86.38 122 ILE A C 1
ATOM 956 O O . ILE A 1 122 ? 17.079 8.390 -20.669 1.00 86.38 122 ILE A O 1
ATOM 960 N N . VAL A 1 123 ? 17.191 9.143 -18.550 1.00 85.00 123 VAL A N 1
ATOM 961 C CA . VAL A 1 123 ? 18.460 9.864 -18.719 1.00 85.00 123 VAL A CA 1
ATOM 962 C C . VAL A 1 123 ? 19.613 8.905 -19.022 1.00 85.00 123 VAL A C 1
ATOM 964 O O . VAL A 1 123 ? 20.406 9.176 -19.922 1.00 85.00 123 VAL A O 1
ATOM 967 N N . ASN A 1 124 ? 19.708 7.783 -18.305 1.00 81.94 124 ASN A N 1
ATOM 968 C CA . ASN A 1 124 ? 20.879 6.910 -18.390 1.00 81.94 124 ASN A CA 1
ATOM 969 C C . ASN A 1 124 ? 20.806 5.881 -19.537 1.00 81.94 124 ASN A C 1
ATOM 971 O O . ASN A 1 124 ? 21.833 5.563 -20.137 1.00 81.94 124 ASN A O 1
ATOM 975 N N . SER A 1 125 ? 19.608 5.387 -19.876 1.00 77.38 125 SER A N 1
ATOM 976 C CA . SER A 1 125 ? 19.398 4.375 -20.929 1.00 77.38 125 SER A CA 1
ATOM 977 C C . SER A 1 125 ? 18.890 4.947 -22.259 1.00 77.38 125 SER A C 1
ATOM 979 O O . SER A 1 125 ? 18.795 4.219 -23.246 1.00 77.38 125 SER A O 1
ATOM 981 N N . GLY A 1 126 ? 18.540 6.239 -22.304 1.00 74.81 126 GLY A N 1
ATOM 982 C CA . GLY A 1 126 ? 18.055 6.923 -23.509 1.00 74.81 126 GLY A CA 1
ATOM 983 C C . GLY A 1 126 ? 16.675 6.468 -23.998 1.00 74.81 126 GLY A C 1
ATOM 984 O O . GLY A 1 126 ? 16.219 6.927 -25.044 1.00 74.81 126 GLY A O 1
ATOM 985 N N . SER A 1 127 ? 15.998 5.577 -23.268 1.00 73.50 127 SER A N 1
ATOM 986 C CA . SER A 1 127 ? 14.671 5.071 -23.615 1.00 73.50 127 SER A CA 1
ATOM 987 C C . SER A 1 127 ? 13.801 4.876 -22.375 1.00 73.50 127 SER A C 1
ATOM 989 O O . SER A 1 127 ? 14.289 4.681 -21.262 1.00 73.50 127 SER A O 1
ATOM 991 N N . VAL A 1 128 ? 12.482 4.944 -22.563 1.00 67.94 128 VAL A N 1
ATOM 992 C CA . VAL A 1 128 ? 11.527 4.606 -21.506 1.00 67.94 128 VAL A CA 1
ATOM 993 C C . VAL A 1 128 ? 11.407 3.087 -21.458 1.00 67.94 128 VAL A C 1
ATOM 995 O O . VAL A 1 128 ? 10.763 2.483 -22.317 1.00 67.94 128 VAL A O 1
ATOM 998 N N . SER A 1 129 ? 12.003 2.460 -20.444 1.00 76.81 129 SER A N 1
ATOM 999 C CA . SER A 1 129 ? 11.765 1.043 -20.175 1.00 76.81 129 SER A CA 1
ATOM 1000 C C . SER A 1 129 ? 10.380 0.872 -19.551 1.00 76.81 129 SER A C 1
ATOM 1002 O O . SER A 1 129 ? 10.189 1.067 -18.349 1.00 76.81 129 SER A O 1
ATOM 1004 N N . SER A 1 130 ? 9.394 0.508 -20.376 1.00 79.56 130 SER A N 1
ATOM 1005 C CA . SER A 1 130 ? 8.026 0.222 -19.923 1.00 79.56 130 SER A CA 1
ATOM 1006 C C . SER A 1 130 ? 8.000 -0.840 -18.820 1.00 79.56 130 SER A C 1
ATOM 1008 O O . SER A 1 130 ? 7.205 -0.744 -17.891 1.00 79.56 130 SER A O 1
ATOM 1010 N N . ILE A 1 131 ? 8.923 -1.802 -18.872 1.00 84.12 131 ILE A N 1
ATOM 1011 C CA . ILE A 1 131 ? 9.075 -2.868 -17.877 1.00 84.12 131 ILE A CA 1
ATOM 1012 C C . ILE A 1 131 ? 9.419 -2.294 -16.497 1.00 84.12 131 ILE A C 1
ATOM 1014 O O . ILE A 1 131 ? 8.773 -2.655 -15.514 1.00 84.12 131 ILE A O 1
ATOM 1018 N N . VAL A 1 132 ? 10.394 -1.380 -16.408 1.00 85.31 132 VAL A N 1
ATOM 1019 C CA . VAL A 1 132 ? 10.784 -0.761 -15.126 1.00 85.31 132 VAL A CA 1
ATOM 1020 C C . VAL A 1 132 ? 9.633 0.072 -14.564 1.00 85.31 132 VAL A C 1
ATOM 1022 O O . VAL A 1 132 ? 9.333 -0.011 -13.370 1.00 85.31 132 VAL A O 1
ATOM 1025 N N . PHE A 1 133 ? 8.925 0.806 -15.425 1.00 86.94 133 PHE A N 1
ATOM 1026 C CA . PHE A 1 133 ? 7.756 1.579 -15.019 1.00 86.94 133 PHE A CA 1
ATOM 1027 C C . PHE A 1 133 ? 6.639 0.684 -14.459 1.00 86.94 133 PHE A C 1
ATOM 1029 O O . PHE A 1 133 ? 6.174 0.911 -13.344 1.00 86.94 133 PHE A O 1
ATOM 1036 N N . PHE A 1 134 ? 6.249 -0.375 -15.174 1.00 87.56 134 PHE A N 1
ATOM 1037 C CA . PHE A 1 134 ? 5.186 -1.274 -14.715 1.00 87.56 134 PHE A CA 1
ATOM 1038 C C . PHE A 1 134 ? 5.561 -2.030 -13.438 1.00 87.56 134 PHE A C 1
ATOM 1040 O O . PHE A 1 134 ? 4.736 -2.123 -12.531 1.00 87.56 134 PHE A O 1
ATOM 1047 N N . LEU A 1 135 ? 6.800 -2.518 -13.320 1.00 88.69 135 LEU A N 1
ATOM 1048 C CA . LEU A 1 135 ? 7.262 -3.197 -12.105 1.00 88.69 135 LEU A CA 1
ATOM 1049 C C . LEU A 1 135 ? 7.292 -2.250 -10.903 1.00 88.69 135 LEU A C 1
ATOM 1051 O O . LEU A 1 135 ? 6.789 -2.594 -9.837 1.00 88.69 135 LEU A O 1
ATOM 1055 N N . SER A 1 136 ? 7.835 -1.044 -11.071 1.00 90.06 136 SER A N 1
ATOM 1056 C CA . SER A 1 136 ? 7.906 -0.056 -9.988 1.00 90.06 136 SER A CA 1
ATOM 1057 C C . SER A 1 136 ? 6.521 0.388 -9.511 1.00 90.06 136 SER A C 1
ATOM 1059 O O . SER A 1 136 ? 6.276 0.456 -8.304 1.00 90.06 136 SER A O 1
ATOM 1061 N N . LEU A 1 137 ? 5.584 0.592 -10.442 1.00 91.44 137 LEU A N 1
ATOM 1062 C CA . LEU A 1 137 ? 4.188 0.866 -10.118 1.00 91.44 137 LEU A CA 1
ATOM 1063 C C . LEU A 1 137 ? 3.536 -0.325 -9.399 1.00 91.44 137 LEU A C 1
ATOM 1065 O O . LEU A 1 137 ? 2.872 -0.132 -8.384 1.00 91.44 137 LEU A O 1
ATOM 1069 N N . SER A 1 138 ? 3.766 -1.552 -9.875 1.00 90.44 138 SER A N 1
ATOM 1070 C CA . SER A 1 138 ? 3.223 -2.771 -9.263 1.00 90.44 138 SER A CA 1
ATOM 1071 C C . SER A 1 138 ? 3.702 -2.957 -7.822 1.00 90.44 138 SER A C 1
ATOM 1073 O O . SER A 1 138 ? 2.901 -3.312 -6.962 1.00 90.44 138 SER A O 1
ATOM 1075 N N . VAL A 1 139 ? 4.981 -2.695 -7.530 1.00 92.56 139 VAL A N 1
ATOM 1076 C CA . VAL A 1 139 ? 5.521 -2.779 -6.159 1.00 92.56 139 VAL A CA 1
ATOM 1077 C C . VAL A 1 139 ? 4.936 -1.674 -5.274 1.00 92.56 139 VAL A C 1
ATOM 1079 O O . VAL A 1 139 ? 4.568 -1.930 -4.127 1.00 92.56 139 VAL A O 1
ATOM 1082 N N . SER A 1 140 ? 4.784 -0.455 -5.797 1.00 93.69 140 SER A N 1
ATOM 1083 C CA . SER A 1 140 ? 4.142 0.654 -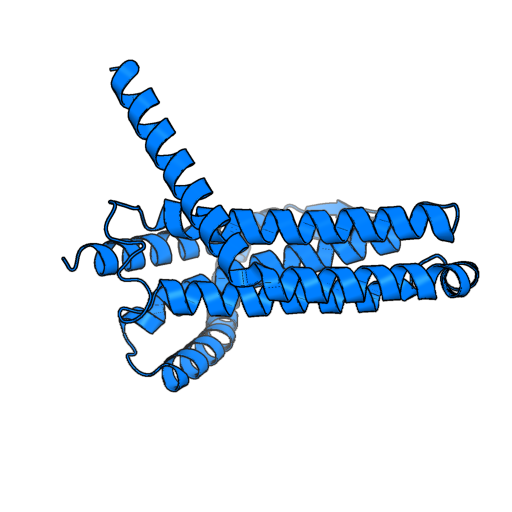5.072 1.00 93.69 140 SER A CA 1
ATOM 1084 C C . SER A 1 140 ? 2.676 0.344 -4.728 1.00 93.69 140 SER A C 1
ATOM 1086 O O . SER A 1 140 ? 2.236 0.514 -3.589 1.00 93.69 140 SER A O 1
ATOM 1088 N N . VAL A 1 141 ? 1.914 -0.202 -5.679 1.00 92.25 141 VAL A N 1
ATOM 1089 C CA . VAL A 1 141 ? 0.520 -0.614 -5.448 1.00 92.25 141 VAL A CA 1
ATOM 1090 C C . VAL A 1 141 ? 0.451 -1.794 -4.471 1.00 92.25 141 VAL A C 1
ATOM 1092 O O . VAL A 1 141 ? -0.324 -1.760 -3.521 1.00 92.25 141 VAL A O 1
ATOM 1095 N N . GLY A 1 142 ? 1.308 -2.805 -4.625 1.00 91.62 142 GLY A N 1
ATOM 1096 C CA . GLY A 1 142 ? 1.348 -3.949 -3.708 1.00 91.62 142 GLY A CA 1
ATOM 1097 C C . GLY A 1 142 ? 1.667 -3.547 -2.264 1.00 91.62 142 GLY A C 1
ATOM 1098 O O . GLY A 1 142 ? 0.992 -3.981 -1.333 1.00 91.62 142 GLY A O 1
ATOM 1099 N N . THR A 1 143 ? 2.649 -2.663 -2.067 1.00 93.19 143 THR A N 1
ATOM 1100 C CA . THR A 1 143 ? 3.020 -2.166 -0.728 1.00 93.19 143 THR A CA 1
ATOM 1101 C C . THR A 1 143 ? 1.931 -1.296 -0.101 1.00 93.19 143 THR A C 1
ATOM 1103 O O . THR A 1 143 ? 1.701 -1.394 1.102 1.00 93.19 143 THR A O 1
ATOM 1106 N N . THR A 1 144 ? 1.213 -0.487 -0.887 1.00 93.25 144 THR A N 1
ATOM 1107 C CA 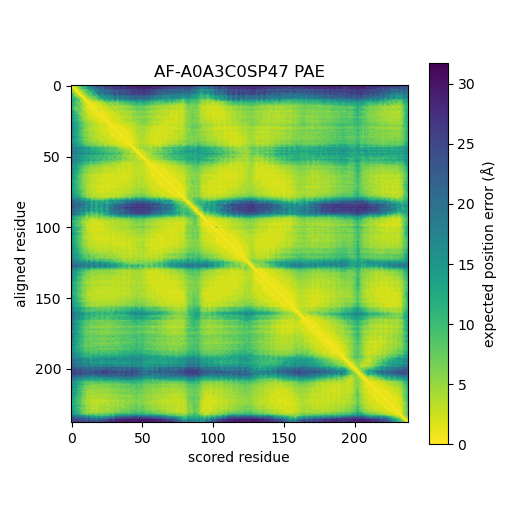. THR A 1 144 ? 0.090 0.321 -0.374 1.00 93.25 144 THR A CA 1
ATOM 1108 C C . THR A 1 144 ? -1.119 -0.536 0.009 1.00 93.25 144 THR A C 1
ATOM 1110 O O . THR A 1 144 ? -1.719 -0.300 1.058 1.00 93.25 144 THR A O 1
ATOM 1113 N N . ILE A 1 145 ? -1.440 -1.579 -0.765 1.00 92.56 145 ILE A N 1
ATOM 1114 C CA . ILE A 1 145 ? -2.492 -2.549 -0.413 1.00 92.56 145 ILE A CA 1
ATOM 1115 C C . ILE A 1 145 ? -2.112 -3.322 0.856 1.00 92.56 145 ILE A C 1
ATOM 1117 O O . ILE A 1 145 ? -2.907 -3.398 1.794 1.00 92.56 145 ILE A O 1
ATOM 1121 N N . ALA A 1 146 ? -0.882 -3.842 0.928 1.00 92.81 146 ALA A N 1
ATOM 1122 C CA . ALA A 1 146 ? -0.392 -4.532 2.119 1.00 92.81 146 ALA A CA 1
ATOM 1123 C C . ALA A 1 146 ? -0.437 -3.621 3.356 1.00 92.81 146 ALA A C 1
ATOM 1125 O O . ALA A 1 146 ? -0.852 -4.051 4.432 1.00 92.81 146 ALA A O 1
ATOM 1126 N N . TYR A 1 147 ? -0.070 -2.345 3.195 1.00 93.69 147 TYR A N 1
ATOM 1127 C CA . TYR A 1 147 ? -0.118 -1.351 4.264 1.00 93.69 147 TYR A CA 1
ATOM 1128 C C . TYR A 1 147 ? -1.533 -1.191 4.809 1.00 93.69 147 TYR A C 1
ATOM 1130 O O . TYR A 1 147 ? -1.731 -1.256 6.021 1.00 93.69 147 TYR A O 1
ATOM 1138 N N . LEU A 1 148 ? -2.524 -1.047 3.927 1.00 93.75 148 LEU A N 1
ATOM 1139 C CA . LEU A 1 148 ? -3.928 -0.936 4.313 1.00 93.75 148 LEU A CA 1
ATOM 1140 C C . LEU A 1 148 ? -4.407 -2.153 5.111 1.00 93.75 148 LEU A C 1
ATOM 1142 O O . LEU A 1 148 ? -4.997 -1.991 6.180 1.00 93.75 148 LEU A O 1
ATOM 1146 N N . ILE A 1 149 ? -4.135 -3.367 4.627 1.00 93.38 149 ILE A N 1
ATOM 1147 C CA . ILE A 1 149 ? -4.567 -4.601 5.300 1.00 93.38 149 ILE A CA 1
ATOM 1148 C C . ILE A 1 149 ? -3.933 -4.698 6.690 1.00 93.38 149 ILE A C 1
ATOM 1150 O O . ILE A 1 149 ? -4.629 -4.891 7.690 1.00 93.38 149 ILE A O 1
ATOM 1154 N N . ILE A 1 150 ? -2.615 -4.523 6.771 1.00 92.62 150 ILE A N 1
ATOM 1155 C CA . ILE A 1 150 ? -1.882 -4.742 8.016 1.00 92.62 150 ILE A CA 1
ATOM 1156 C C . ILE A 1 150 ? -2.206 -3.656 9.048 1.00 92.62 150 ILE A C 1
ATOM 1158 O O . ILE A 1 150 ? -2.436 -3.974 10.213 1.00 92.62 150 ILE A O 1
ATOM 1162 N N . THR A 1 151 ? -2.288 -2.386 8.647 1.00 90.62 151 THR A N 1
ATOM 1163 C CA . THR A 1 151 ? -2.654 -1.298 9.572 1.00 90.62 151 THR A CA 1
ATOM 1164 C C . THR A 1 151 ? -4.083 -1.424 10.089 1.00 90.62 151 THR A C 1
ATOM 1166 O O . THR A 1 151 ? -4.320 -1.180 11.275 1.00 90.62 151 THR A O 1
ATOM 1169 N N . ALA A 1 152 ? -5.022 -1.891 9.261 1.00 91.12 152 ALA A N 1
ATOM 1170 C CA . ALA A 1 152 ? -6.372 -2.198 9.716 1.00 91.12 152 ALA A CA 1
ATOM 1171 C C . ALA A 1 152 ? -6.383 -3.330 10.751 1.00 91.12 152 ALA A C 1
ATOM 1173 O O . ALA A 1 152 ? -7.014 -3.197 11.801 1.00 91.12 152 ALA A O 1
ATOM 1174 N N . LEU A 1 153 ? -5.633 -4.411 10.514 1.00 91.12 153 LEU A N 1
ATOM 1175 C CA . LEU A 1 153 ? -5.490 -5.499 11.485 1.00 91.12 153 LEU A CA 1
ATOM 1176 C C . LEU A 1 153 ? -4.828 -5.028 12.786 1.00 91.12 153 LEU A C 1
ATOM 1178 O O . LEU A 1 153 ? -5.292 -5.401 13.861 1.00 91.12 153 LEU A O 1
ATOM 1182 N N . ILE A 1 154 ? -3.805 -4.169 12.715 1.00 87.69 154 ILE A N 1
ATOM 1183 C CA . ILE A 1 154 ? -3.183 -3.550 13.898 1.00 87.69 154 ILE A CA 1
ATOM 1184 C C . ILE A 1 154 ? -4.213 -2.728 14.680 1.00 87.69 154 ILE A C 1
ATOM 1186 O O . ILE A 1 154 ? -4.263 -2.823 15.906 1.00 87.69 154 ILE A O 1
ATOM 1190 N N . ALA A 1 155 ? -5.048 -1.939 14.000 1.00 86.12 155 ALA A N 1
ATOM 1191 C CA . ALA A 1 155 ? -6.083 -1.141 14.651 1.00 86.12 155 ALA A CA 1
ATOM 1192 C C . ALA A 1 155 ? -7.143 -2.019 15.341 1.00 86.12 155 ALA A C 1
ATOM 1194 O O . ALA A 1 155 ? -7.488 -1.767 16.498 1.00 86.12 155 ALA A O 1
ATOM 1195 N N . ILE A 1 156 ? -7.609 -3.073 14.660 1.00 87.06 156 ILE A N 1
ATOM 1196 C CA . ILE A 1 156 ? -8.600 -4.023 15.183 1.00 87.06 156 ILE A CA 1
ATOM 1197 C C . ILE A 1 156 ? -8.006 -4.816 16.355 1.00 87.06 156 ILE A C 1
ATOM 1199 O O . ILE A 1 156 ? -8.499 -4.730 17.477 1.00 87.06 156 ILE A O 1
ATOM 1203 N N . LEU A 1 157 ? -6.926 -5.565 16.135 1.00 85.56 157 LEU A N 1
ATOM 1204 C CA . LEU A 1 157 ? -6.348 -6.483 17.125 1.00 85.56 157 LEU A CA 1
ATOM 1205 C C . LEU A 1 157 ? -5.644 -5.745 18.266 1.00 85.56 157 LEU A C 1
ATOM 1207 O O . LEU A 1 157 ? -5.768 -6.137 19.427 1.00 85.56 157 LEU A O 1
ATOM 1211 N N . GLY A 1 158 ? -4.979 -4.627 17.969 1.00 76.50 158 GLY A N 1
ATOM 1212 C CA . GLY A 1 158 ? -4.355 -3.752 18.964 1.00 76.50 158 GLY A CA 1
ATOM 1213 C C . GLY A 1 158 ? -5.357 -2.994 19.842 1.00 76.50 158 GLY A C 1
ATOM 1214 O O . GLY A 1 158 ? -4.956 -2.267 20.756 1.00 76.50 158 GLY A O 1
ATOM 1215 N N . SER A 1 159 ? -6.663 -3.125 19.586 1.00 74.31 159 SER A N 1
ATOM 1216 C CA . SER A 1 159 ? -7.702 -2.718 20.538 1.00 74.31 159 SER A CA 1
ATOM 1217 C C . SER A 1 159 ? -7.934 -3.767 21.636 1.00 74.31 159 SER A C 1
ATOM 1219 O O . SER A 1 159 ? -8.236 -3.397 22.769 1.00 74.31 159 SER A O 1
ATOM 1221 N N . TYR A 1 160 ? -7.704 -5.050 21.338 1.00 78.31 160 TYR A N 1
ATOM 1222 C CA . TYR A 1 160 ? -7.915 -6.171 22.258 1.00 78.31 160 TYR A CA 1
ATOM 1223 C C . TYR A 1 160 ? -6.632 -6.612 22.975 1.00 78.31 160 TYR A C 1
ATOM 1225 O O . TYR A 1 160 ? -6.683 -7.080 24.112 1.00 78.31 160 TYR A O 1
ATOM 1233 N N . ILE A 1 161 ? -5.469 -6.457 22.333 1.00 78.75 161 ILE A N 1
ATOM 1234 C CA . ILE A 1 161 ? -4.180 -6.947 22.834 1.00 78.75 161 ILE A CA 1
ATOM 1235 C C . ILE A 1 161 ? -3.308 -5.769 23.279 1.00 78.75 161 ILE A C 1
ATOM 1237 O O . ILE A 1 161 ? -2.925 -4.920 22.477 1.00 78.75 161 ILE A O 1
ATOM 1241 N N . ARG A 1 162 ? -2.945 -5.734 24.568 1.00 70.06 162 ARG A N 1
ATOM 1242 C CA . ARG A 1 162 ? -2.090 -4.673 25.139 1.00 70.06 162 ARG A CA 1
ATOM 1243 C C . ARG A 1 162 ? -0.602 -4.850 24.817 1.00 70.06 162 ARG A C 1
ATOM 1245 O O . ARG A 1 162 ? 0.111 -3.859 24.712 1.00 70.06 162 ARG A O 1
ATOM 1252 N N . SER A 1 163 ? -0.128 -6.091 24.702 1.00 77.25 163 SER A N 1
ATOM 1253 C CA . SER A 1 163 ? 1.281 -6.383 24.409 1.00 77.25 163 SER A CA 1
ATOM 1254 C C . SER A 1 163 ? 1.575 -6.234 22.916 1.00 77.25 163 SER A C 1
ATOM 1256 O O . SER A 1 163 ? 0.912 -6.855 22.085 1.00 77.25 163 SER A O 1
ATOM 1258 N N . THR A 1 164 ? 2.598 -5.450 22.575 1.00 74.81 164 THR A N 1
ATOM 1259 C CA . THR A 1 164 ? 3.009 -5.197 21.186 1.00 74.81 164 THR A CA 1
ATOM 1260 C C . THR A 1 164 ? 3.486 -6.465 20.482 1.00 74.81 164 THR A C 1
ATOM 1262 O O . THR A 1 164 ? 3.088 -6.707 19.347 1.00 74.81 164 THR A O 1
ATOM 1265 N N . SER A 1 165 ? 4.265 -7.320 21.152 1.00 75.75 165 SER A N 1
ATOM 1266 C CA . SER A 1 165 ? 4.774 -8.571 20.568 1.00 75.75 165 SER A CA 1
ATOM 1267 C C . SER A 1 165 ? 3.657 -9.568 20.253 1.00 75.75 165 SER A C 1
ATOM 1269 O O . SER A 1 165 ? 3.639 -10.164 19.177 1.00 75.75 165 SER A O 1
ATOM 1271 N N . LEU A 1 166 ? 2.686 -9.701 21.161 1.00 80.25 166 LEU A N 1
ATOM 1272 C CA . LEU A 1 166 ? 1.508 -10.544 20.949 1.00 80.25 166 LEU A CA 1
ATOM 1273 C C . LEU A 1 166 ? 0.605 -9.980 19.847 1.00 80.25 166 LEU A C 1
ATOM 1275 O O . LEU A 1 166 ? 0.045 -10.752 19.077 1.00 80.25 166 LEU A O 1
ATOM 1279 N N . CYS A 1 167 ? 0.494 -8.653 19.738 1.00 82.12 167 CYS A N 1
ATOM 1280 C CA . CYS A 1 167 ? -0.252 -8.010 18.659 1.00 82.12 167 CYS A CA 1
ATOM 1281 C C . CYS A 1 167 ? 0.371 -8.322 17.290 1.00 82.12 167 CYS A C 1
ATOM 1283 O O . CYS A 1 167 ? -0.343 -8.725 16.378 1.00 82.12 167 CYS A O 1
ATOM 1285 N N . VAL A 1 168 ? 1.700 -8.235 17.158 1.00 84.00 168 VAL A N 1
ATOM 1286 C CA . VAL A 1 168 ? 2.399 -8.576 15.905 1.00 84.00 168 VAL A CA 1
ATOM 1287 C C . VAL A 1 168 ? 2.170 -10.039 1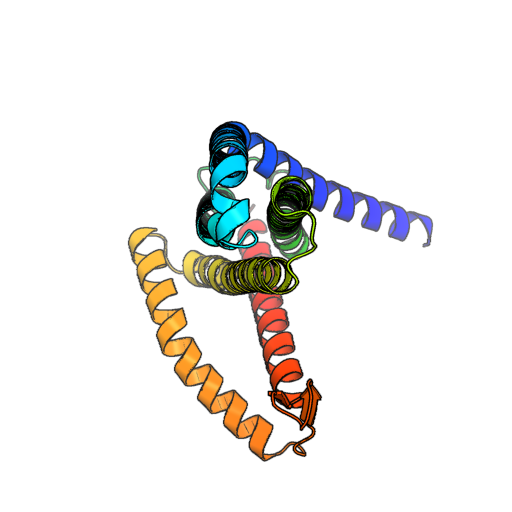5.517 1.00 84.00 168 VAL A C 1
ATOM 1289 O O . VAL A 1 168 ? 1.814 -10.316 14.374 1.00 84.00 168 VAL A O 1
ATOM 1292 N N . LEU A 1 169 ? 2.307 -10.974 16.463 1.00 86.31 169 LEU A N 1
ATOM 1293 C CA . LEU A 1 169 ? 2.023 -12.394 16.213 1.00 86.31 169 LEU A CA 1
ATOM 1294 C C . LEU A 1 169 ? 0.565 -12.625 15.797 1.00 86.31 169 LEU A C 1
ATOM 1296 O O . LEU A 1 169 ? 0.305 -13.389 14.870 1.00 86.31 169 LEU A O 1
ATOM 1300 N N . ALA A 1 170 ? -0.378 -11.939 16.446 1.00 87.75 170 ALA A N 1
ATOM 1301 C CA . ALA A 1 170 ? -1.793 -12.027 16.108 1.00 87.75 170 ALA A CA 1
ATOM 1302 C C . ALA A 1 170 ? -2.089 -11.472 14.709 1.00 87.75 170 ALA A C 1
ATOM 1304 O O . ALA A 1 170 ? -2.870 -12.074 13.984 1.00 87.75 170 ALA A O 1
ATOM 1305 N N . VAL A 1 171 ? -1.445 -10.372 14.304 1.00 89.50 171 VAL A N 1
ATOM 1306 C CA . VAL A 1 171 ? -1.573 -9.806 12.953 1.00 89.50 171 VAL A CA 1
ATOM 1307 C C . VAL A 1 171 ? -1.045 -10.784 11.904 1.00 89.50 171 VAL A C 1
ATOM 1309 O O . VAL A 1 171 ? -1.735 -11.035 10.923 1.00 89.50 171 VAL A O 1
ATOM 1312 N N . ILE A 1 172 ? 0.123 -11.399 12.127 1.00 88.94 172 ILE A N 1
ATOM 1313 C CA . ILE A 1 172 ? 0.676 -12.416 11.213 1.00 88.94 172 ILE A CA 1
ATOM 1314 C C . ILE A 1 172 ? -0.279 -13.611 11.100 1.00 88.94 172 ILE A C 1
ATOM 1316 O O . ILE A 1 172 ? -0.610 -14.036 9.994 1.00 88.94 172 ILE A O 1
ATOM 1320 N N . GLY A 1 173 ? -0.760 -14.127 12.235 1.00 88.94 173 GLY A N 1
ATOM 1321 C CA . GLY A 1 173 ? -1.730 -15.221 12.256 1.00 88.94 173 GLY A CA 1
ATOM 1322 C C . GLY A 1 173 ? -3.040 -14.857 11.553 1.00 88.94 173 GLY A C 1
ATOM 1323 O O . GLY A 1 173 ? -3.562 -15.657 10.781 1.00 88.94 173 GLY A O 1
ATOM 1324 N N . ALA A 1 174 ? -3.540 -13.637 11.760 1.00 90.69 174 ALA A N 1
ATOM 1325 C CA . ALA A 1 174 ? -4.749 -13.135 11.120 1.00 90.69 174 ALA A CA 1
ATOM 1326 C C . ALA A 1 174 ? -4.581 -12.950 9.609 1.00 90.69 174 ALA A C 1
ATOM 1328 O O . ALA A 1 174 ? -5.529 -13.217 8.884 1.00 90.69 174 ALA A O 1
ATOM 1329 N N . CYS A 1 175 ? -3.401 -12.561 9.117 1.00 90.00 175 CYS A N 1
ATOM 1330 C CA . CYS A 1 175 ? -3.137 -12.529 7.678 1.00 90.00 175 CYS A CA 1
ATOM 1331 C C . CYS A 1 175 ? -3.228 -13.934 7.064 1.00 90.00 175 CYS A C 1
ATOM 1333 O O . CYS A 1 175 ? -3.886 -14.107 6.046 1.00 90.00 175 CYS A O 1
ATOM 1335 N N . ILE A 1 176 ? -2.618 -14.941 7.700 1.00 90.25 176 ILE A N 1
ATOM 1336 C CA . ILE A 1 176 ? -2.596 -16.319 7.179 1.00 90.25 176 ILE A CA 1
ATOM 1337 C C . ILE A 1 176 ? -3.990 -16.954 7.244 1.00 90.25 176 ILE A C 1
ATOM 1339 O O . ILE A 1 176 ? -4.497 -17.470 6.253 1.00 90.25 176 ILE A O 1
ATOM 1343 N N . VAL A 1 177 ? -4.627 -16.922 8.416 1.00 90.56 177 VAL A N 1
ATOM 1344 C CA . VAL A 1 177 ? -5.954 -17.527 8.612 1.00 90.56 177 VAL A CA 1
ATOM 1345 C C . VAL A 1 177 ? -7.027 -16.725 7.875 1.00 90.56 177 VAL A C 1
ATOM 1347 O O . VAL A 1 177 ? -7.959 -17.302 7.319 1.00 90.56 177 VAL A O 1
ATOM 1350 N N . GLY A 1 178 ? -6.888 -15.401 7.844 1.00 88.00 178 GLY A N 1
ATOM 1351 C CA . GLY A 1 178 ? -7.789 -14.499 7.140 1.00 88.00 178 GLY A CA 1
ATOM 13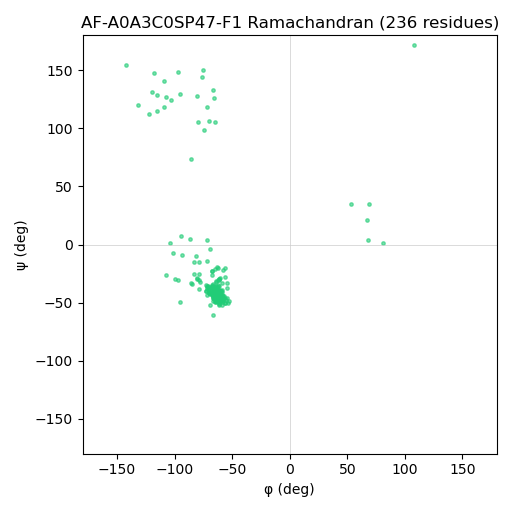52 C C . GLY A 1 178 ? -7.797 -14.742 5.638 1.00 88.00 178 GLY A C 1
ATOM 1353 O O . GLY A 1 178 ? -8.879 -14.757 5.068 1.00 88.00 178 GLY A O 1
ATOM 1354 N N . ASP A 1 179 ? -6.647 -15.015 5.018 1.00 89.19 179 ASP A N 1
ATOM 1355 C CA . ASP A 1 179 ? -6.565 -15.362 3.593 1.00 89.19 179 ASP A CA 1
ATOM 1356 C C . ASP A 1 179 ? -7.322 -16.663 3.265 1.00 89.19 179 ASP A C 1
ATOM 1358 O O . ASP A 1 179 ? -8.090 -16.732 2.305 1.00 89.19 179 ASP A O 1
ATOM 1362 N N . ILE A 1 180 ? -7.211 -17.678 4.129 1.00 90.44 180 ILE A N 1
ATOM 1363 C CA . ILE A 1 180 ? -7.950 -18.944 3.976 1.00 90.44 180 ILE A CA 1
ATOM 1364 C C . ILE A 1 180 ? -9.464 -18.708 4.070 1.00 90.44 180 ILE A C 1
ATOM 1366 O O . ILE A 1 180 ? -10.235 -19.210 3.253 1.00 90.44 180 ILE A O 1
ATOM 1370 N N . ILE A 1 181 ? -9.910 -17.933 5.062 1.00 90.94 181 ILE A N 1
ATOM 1371 C CA . ILE A 1 181 ? -11.337 -17.628 5.243 1.00 90.94 181 ILE A CA 1
ATOM 1372 C C . ILE A 1 181 ? -11.848 -16.758 4.088 1.00 90.94 181 ILE A C 1
ATOM 1374 O O . ILE A 1 181 ? -12.931 -17.005 3.557 1.00 90.94 181 ILE A O 1
ATOM 1378 N N . TYR A 1 182 ? -11.069 -15.753 3.691 1.00 89.62 182 TYR A N 1
ATOM 1379 C CA . TYR A 1 182 ? -11.405 -14.834 2.614 1.00 89.62 182 TYR A CA 1
ATOM 1380 C C . TYR A 1 182 ? -11.554 -15.567 1.286 1.00 89.62 182 TYR A C 1
ATOM 1382 O O . TYR A 1 182 ? -12.600 -15.456 0.654 1.00 89.62 182 TYR A O 1
ATOM 1390 N N . SER A 1 183 ? -10.558 -16.367 0.899 1.00 89.81 183 SER A N 1
ATOM 1391 C CA . SER A 1 183 ? -10.592 -17.146 -0.341 1.00 89.81 183 SER A CA 1
ATOM 1392 C C . SER A 1 183 ? -11.781 -18.109 -0.378 1.00 89.81 183 SER A C 1
ATOM 1394 O O . SER A 1 183 ? -12.449 -18.218 -1.405 1.00 89.81 183 SER A O 1
ATOM 1396 N N . PHE A 1 184 ? -12.119 -18.750 0.747 1.00 91.31 184 PHE A N 1
ATOM 1397 C CA . PHE A 1 184 ? -13.315 -19.586 0.846 1.00 91.31 184 PHE A CA 1
ATOM 1398 C C . PHE A 1 184 ? -14.605 -18.791 0.586 1.00 91.31 184 PHE A C 1
ATOM 1400 O O . PHE A 1 184 ? -15.428 -19.202 -0.232 1.00 91.31 184 PHE A O 1
ATOM 1407 N N . ILE A 1 185 ? -14.772 -17.634 1.234 1.00 91.00 185 ILE A N 1
ATOM 1408 C CA . ILE A 1 185 ? -15.959 -16.779 1.067 1.00 91.00 185 ILE A CA 1
ATOM 1409 C C . ILE A 1 185 ? -16.030 -16.200 -0.352 1.00 91.00 185 ILE A C 1
ATOM 1411 O O . ILE A 1 185 ? -17.089 -16.245 -0.977 1.00 91.00 185 ILE A O 1
ATOM 1415 N N . ALA A 1 186 ? -14.919 -15.682 -0.877 1.00 89.94 186 ALA A N 1
ATOM 1416 C CA . ALA A 1 186 ? -14.846 -15.089 -2.208 1.00 89.94 186 ALA A CA 1
ATOM 1417 C C . ALA A 1 186 ? -15.207 -16.112 -3.293 1.00 89.94 186 ALA A C 1
ATOM 1419 O O . ALA A 1 186 ? -16.023 -15.811 -4.160 1.00 89.94 186 ALA A O 1
ATOM 1420 N N . ASN A 1 187 ? -14.699 -17.345 -3.190 1.00 89.38 187 ASN A N 1
ATOM 1421 C CA . ASN A 1 187 ? -15.041 -18.425 -4.117 1.00 89.38 187 ASN A CA 1
ATOM 1422 C C . ASN A 1 187 ? -16.533 -18.780 -4.081 1.00 89.38 187 ASN A C 1
ATOM 1424 O O . ASN A 1 187 ? -17.132 -19.007 -5.132 1.00 89.38 187 ASN A O 1
ATOM 1428 N N . ILE A 1 188 ? -17.155 -18.792 -2.896 1.00 90.81 188 ILE A N 1
ATOM 1429 C CA . ILE A 1 188 ? -18.604 -19.013 -2.774 1.00 90.81 188 ILE A CA 1
ATOM 1430 C C . ILE A 1 188 ? -19.375 -17.894 -3.473 1.00 90.81 188 ILE A C 1
ATOM 1432 O O . ILE A 1 188 ? -20.308 -18.178 -4.215 1.00 90.81 188 ILE A O 1
ATOM 1436 N N . ILE A 1 189 ? -18.995 -16.632 -3.260 1.00 88.94 189 ILE A N 1
ATOM 1437 C CA . ILE A 1 189 ? -19.675 -15.483 -3.874 1.00 88.94 189 ILE A CA 1
ATOM 1438 C C . ILE A 1 189 ? -19.521 -15.518 -5.398 1.00 88.94 189 ILE A C 1
ATOM 1440 O O . ILE A 1 189 ? -20.512 -15.378 -6.116 1.00 88.94 189 ILE A O 1
ATOM 1444 N N . LEU A 1 190 ? -18.299 -15.742 -5.890 1.00 88.81 190 LEU A N 1
ATOM 1445 C CA . LEU A 1 190 ? -18.000 -15.814 -7.320 1.00 88.81 190 LEU A CA 1
ATOM 1446 C C . LEU A 1 190 ? -18.747 -16.957 -8.010 1.00 88.81 190 LEU A C 1
ATOM 1448 O O . LEU A 1 190 ? -19.137 -16.806 -9.161 1.00 88.81 190 LEU A O 1
ATOM 1452 N N . HIS A 1 191 ? -19.034 -18.055 -7.305 1.00 87.38 191 HIS A N 1
ATOM 1453 C CA . HIS A 1 191 ? -19.835 -19.151 -7.852 1.00 87.38 191 HIS A CA 1
ATOM 1454 C C . HIS A 1 191 ? -21.256 -18.726 -8.265 1.00 87.38 191 HIS A C 1
ATOM 1456 O O . HIS A 1 191 ? -21.833 -19.313 -9.178 1.00 87.38 191 HIS A O 1
ATOM 1462 N N . PHE A 1 192 ? -21.825 -17.709 -7.610 1.00 87.31 192 PHE A N 1
ATOM 1463 C CA . PHE A 1 192 ? -23.164 -17.197 -7.921 1.00 87.31 192 PHE A CA 1
ATOM 1464 C C . PHE A 1 192 ? -23.160 -16.025 -8.910 1.00 87.31 192 PHE A C 1
ATOM 1466 O O . PHE A 1 192 ? -24.230 -15.608 -9.358 1.00 87.31 192 PHE A O 1
ATOM 1473 N N . LEU A 1 193 ? -21.990 -15.476 -9.240 1.00 87.25 193 LEU A N 1
ATOM 1474 C CA . LEU A 1 193 ? -21.858 -14.340 -10.144 1.00 87.25 193 LEU A CA 1
ATOM 1475 C C . LEU A 1 193 ? -21.526 -14.806 -11.569 1.00 87.25 193 LEU A C 1
ATOM 1477 O O . LEU A 1 193 ? -20.863 -15.825 -11.760 1.00 87.25 193 LEU A O 1
ATOM 1481 N N . PRO A 1 194 ? -21.982 -14.074 -12.599 1.00 82.38 194 PRO A N 1
ATOM 1482 C CA . PRO A 1 194 ? -21.603 -14.383 -13.967 1.00 82.38 194 PRO A CA 1
ATOM 1483 C C . PRO A 1 194 ? -20.109 -14.116 -14.162 1.00 82.38 194 PRO A C 1
ATOM 1485 O O . PRO A 1 194 ? -19.616 -13.050 -13.805 1.00 82.38 194 PRO A O 1
ATOM 1488 N N . TYR A 1 195 ? -19.399 -15.062 -14.774 1.00 80.44 195 TYR A N 1
ATOM 1489 C CA . TYR A 1 195 ? -17.988 -14.885 -15.097 1.00 80.44 195 TYR A CA 1
ATOM 1490 C C . TYR A 1 195 ? -17.834 -13.842 -16.213 1.00 80.44 195 TYR A C 1
ATOM 1492 O O . TYR A 1 195 ? -18.163 -14.100 -17.373 1.00 80.44 195 TYR A O 1
ATOM 1500 N N . VAL A 1 196 ? -17.374 -12.642 -15.851 1.00 83.25 196 VAL A N 1
ATOM 1501 C CA . VAL A 1 196 ? -17.139 -11.527 -16.776 1.00 83.25 196 VAL A CA 1
ATOM 1502 C C . VAL A 1 196 ? -15.678 -11.127 -16.661 1.00 83.25 196 VAL A C 1
ATOM 1504 O O . VAL A 1 196 ? -15.245 -10.606 -15.636 1.00 83.25 196 VAL A O 1
ATOM 1507 N N . TYR A 1 197 ? -14.922 -11.362 -17.728 1.00 82.12 197 TYR A N 1
ATOM 1508 C CA . TYR A 1 197 ? -13.481 -11.159 -17.745 1.00 82.12 197 TYR A CA 1
ATOM 1509 C C . TYR A 1 197 ? -13.070 -10.104 -18.772 1.00 82.12 197 TYR A C 1
ATOM 1511 O O . TYR A 1 197 ? -13.687 -9.938 -19.826 1.00 82.12 197 TYR A O 1
ATOM 1519 N N . MET A 1 198 ? -11.999 -9.384 -18.452 1.00 82.75 198 MET A N 1
ATOM 1520 C CA . MET A 1 198 ? -11.317 -8.469 -19.354 1.00 82.75 198 MET A CA 1
ATOM 1521 C C . MET A 1 198 ? -9.986 -9.087 -19.776 1.00 82.75 198 MET A C 1
ATOM 1523 O O . MET A 1 198 ? -9.173 -9.464 -18.934 1.00 82.75 198 MET A O 1
ATOM 1527 N N . THR A 1 199 ? -9.746 -9.166 -21.084 1.00 80.88 199 THR A N 1
ATOM 1528 C CA . THR A 1 199 ? -8.479 -9.656 -21.639 1.00 80.88 199 THR A CA 1
ATOM 1529 C C . THR A 1 199 ? -7.536 -8.501 -21.959 1.00 80.88 199 THR A C 1
ATOM 1531 O O . THR A 1 199 ? -7.920 -7.584 -22.690 1.00 80.88 199 THR A O 1
ATOM 1534 N N . ILE A 1 200 ? -6.289 -8.566 -21.488 1.00 74.12 200 ILE A N 1
ATOM 1535 C CA . ILE A 1 200 ? -5.239 -7.583 -21.800 1.00 74.12 200 ILE A CA 1
ATOM 1536 C C . ILE A 1 200 ? -4.061 -8.282 -22.499 1.00 74.12 200 ILE A C 1
ATOM 1538 O O . ILE A 1 200 ? -3.553 -9.300 -22.030 1.00 74.12 200 ILE A O 1
ATOM 1542 N N . GLY A 1 201 ? -3.603 -7.710 -23.620 1.00 63.06 201 GLY A N 1
ATOM 1543 C CA . GLY A 1 201 ? -2.441 -8.180 -24.387 1.00 63.06 201 GLY A CA 1
ATOM 1544 C C . GLY A 1 201 ? -2.787 -8.838 -25.728 1.00 63.06 201 GLY A C 1
ATOM 1545 O O . GLY A 1 201 ? -3.951 -9.073 -26.055 1.00 63.06 201 GLY A O 1
ATOM 1546 N N . LYS A 1 202 ? -1.760 -9.130 -26.541 1.00 53.84 202 LYS A N 1
ATOM 1547 C CA . LYS A 1 202 ? -1.946 -9.905 -27.779 1.00 53.84 202 LYS A CA 1
ATOM 1548 C C . LYS A 1 202 ? -2.385 -11.325 -27.406 1.00 53.84 202 LYS A C 1
ATOM 1550 O O . LYS A 1 202 ? -1.698 -11.984 -26.636 1.00 53.84 202 LYS A O 1
ATOM 1555 N N . TYR A 1 203 ? -3.502 -11.772 -27.982 1.00 58.25 203 TYR A N 1
ATOM 1556 C CA . TYR A 1 203 ? -4.110 -13.095 -27.768 1.00 58.25 203 TYR A CA 1
ATOM 1557 C C . TYR A 1 203 ? -4.682 -13.364 -26.367 1.00 58.25 203 TYR A C 1
ATOM 1559 O O . TYR A 1 203 ? -4.853 -14.520 -26.005 1.00 58.25 203 TYR A O 1
ATOM 1567 N N . GLY A 1 204 ? -4.999 -12.328 -25.582 1.00 60.88 204 GLY A N 1
ATOM 1568 C CA . GLY A 1 204 ? -5.637 -12.525 -24.275 1.00 60.88 204 GLY A CA 1
ATOM 1569 C C . GLY A 1 204 ? -4.727 -13.175 -23.231 1.00 60.88 204 GLY A C 1
ATOM 1570 O O . GLY A 1 204 ? -5.192 -13.925 -22.389 1.00 60.88 204 GLY A O 1
ATOM 1571 N N . SER A 1 205 ? -3.427 -12.871 -23.268 1.00 65.56 205 SER A N 1
ATOM 1572 C CA . SER A 1 205 ? -2.418 -13.419 -22.349 1.00 65.56 205 SER A CA 1
ATOM 1573 C C . SER A 1 205 ? -2.703 -13.204 -20.857 1.00 65.56 205 SER A C 1
ATOM 1575 O O . SER A 1 205 ? -2.103 -13.879 -20.026 1.00 65.56 205 SER A O 1
ATOM 1577 N N . ILE A 1 206 ? -3.552 -12.235 -20.511 1.00 71.00 206 ILE A N 1
ATOM 1578 C CA . ILE A 1 206 ? -3.949 -11.936 -19.137 1.00 71.00 206 ILE A CA 1
ATOM 1579 C C . ILE A 1 206 ? -5.469 -11.808 -19.114 1.00 71.00 206 ILE A C 1
ATOM 1581 O O . ILE A 1 206 ? -6.020 -10.933 -19.787 1.00 71.00 206 ILE A O 1
ATOM 1585 N N . GLU A 1 207 ? -6.117 -12.661 -18.329 1.00 77.44 207 GLU A N 1
ATOM 1586 C CA . GLU A 1 207 ? -7.545 -12.603 -18.028 1.00 77.44 207 GLU A CA 1
ATOM 1587 C C . GLU A 1 207 ? -7.729 -12.040 -16.622 1.00 77.44 207 GLU A C 1
ATOM 1589 O O . GLU A 1 207 ? -7.150 -12.537 -15.656 1.00 77.44 207 GLU A O 1
ATOM 1594 N N . ILE A 1 208 ? -8.512 -10.970 -16.518 1.00 79.06 208 ILE A N 1
ATOM 1595 C CA . ILE A 1 208 ? -8.861 -10.342 -15.247 1.00 79.06 208 ILE A CA 1
ATOM 1596 C C . ILE A 1 208 ? -10.361 -10.509 -15.057 1.00 79.06 208 ILE A C 1
ATOM 1598 O O . ILE A 1 208 ? -11.140 -9.945 -15.825 1.00 79.06 208 ILE A O 1
ATOM 1602 N N . ASP A 1 209 ? -10.765 -11.263 -14.039 1.00 84.88 209 ASP A N 1
ATOM 1603 C CA . ASP A 1 209 ? -12.166 -11.359 -13.636 1.00 84.88 209 ASP A CA 1
ATOM 1604 C C . ASP A 1 209 ? -12.594 -10.038 -12.974 1.00 84.88 209 ASP A C 1
ATOM 1606 O O . ASP A 1 209 ? -12.038 -9.591 -11.970 1.00 84.88 209 ASP A O 1
ATOM 1610 N N . ILE A 1 210 ? -13.573 -9.369 -13.579 1.00 86.44 210 ILE A N 1
ATOM 1611 C CA . ILE A 1 210 ? -14.037 -8.055 -13.128 1.00 86.44 210 ILE A CA 1
ATOM 1612 C C . ILE A 1 210 ? -14.732 -8.169 -11.768 1.00 86.44 210 ILE A C 1
ATOM 1614 O O . ILE A 1 210 ? -14.587 -7.276 -10.928 1.00 86.44 210 ILE A O 1
ATOM 1618 N N . PHE A 1 211 ? -15.465 -9.259 -11.526 1.00 88.62 211 PHE A N 1
ATOM 1619 C CA . PHE A 1 211 ? -16.144 -9.458 -10.250 1.00 88.62 211 PHE A CA 1
ATOM 1620 C C . PHE A 1 211 ? -15.162 -9.802 -9.139 1.00 88.62 211 PHE A C 1
ATOM 1622 O O . PHE A 1 211 ? -15.355 -9.319 -8.023 1.00 88.62 211 PHE A O 1
ATOM 1629 N N . SER A 1 212 ? -14.090 -10.546 -9.426 1.00 87.19 212 SER A N 1
ATOM 1630 C CA . SER A 1 212 ? -13.065 -10.827 -8.414 1.00 87.19 212 SER A CA 1
ATOM 1631 C C . SER A 1 212 ? -12.405 -9.532 -7.934 1.00 87.19 212 SER A C 1
ATOM 1633 O O . SER A 1 212 ? -12.381 -9.263 -6.735 1.00 87.19 212 SER A O 1
ATOM 1635 N N . VAL A 1 213 ? -11.999 -8.657 -8.863 1.00 87.88 213 VAL A N 1
ATOM 1636 C CA . VAL A 1 213 ? -11.407 -7.348 -8.534 1.00 87.88 213 VAL A CA 1
ATOM 1637 C C . VAL A 1 213 ? -12.386 -6.475 -7.741 1.00 87.88 213 VAL A C 1
ATOM 1639 O O . VAL A 1 213 ? -12.000 -5.770 -6.805 1.00 87.88 213 VAL A O 1
ATOM 1642 N N . LEU A 1 214 ? -13.675 -6.512 -8.084 1.00 89.69 214 LEU A N 1
ATOM 1643 C CA . LEU A 1 214 ? -14.698 -5.756 -7.365 1.00 89.69 214 LEU A CA 1
ATOM 1644 C C . LEU A 1 214 ? -14.900 -6.278 -5.930 1.00 89.69 214 LEU A C 1
ATOM 1646 O O . LEU A 1 214 ? -15.031 -5.478 -5.004 1.00 89.69 214 LEU A O 1
ATOM 1650 N N . ILE A 1 215 ? -14.879 -7.596 -5.723 1.00 90.94 215 ILE A N 1
ATOM 1651 C CA . ILE A 1 215 ? -14.962 -8.201 -4.385 1.00 90.94 215 ILE A CA 1
ATOM 1652 C C . ILE A 1 215 ? -13.718 -7.849 -3.560 1.00 90.94 215 ILE A C 1
ATOM 1654 O O . ILE A 1 215 ? -13.869 -7.392 -2.426 1.00 90.94 215 ILE A O 1
ATOM 1658 N N . ASP A 1 216 ? -12.519 -7.966 -4.137 1.00 90.81 216 ASP A N 1
ATOM 1659 C CA . ASP A 1 216 ? -11.254 -7.625 -3.469 1.00 90.81 216 ASP A CA 1
ATOM 1660 C C . ASP A 1 216 ? -11.241 -6.159 -3.009 1.00 90.81 216 ASP A C 1
ATOM 1662 O O . ASP A 1 216 ? -10.922 -5.843 -1.858 1.00 90.81 216 ASP A O 1
ATOM 1666 N N . THR A 1 217 ? -11.648 -5.242 -3.891 1.00 90.56 217 THR A N 1
ATOM 1667 C CA . THR A 1 217 ? -11.706 -3.809 -3.564 1.00 90.56 217 THR A CA 1
ATOM 1668 C C . THR A 1 217 ? -12.748 -3.501 -2.490 1.00 90.56 217 THR A C 1
ATOM 1670 O O . THR A 1 217 ? -12.454 -2.745 -1.559 1.00 90.56 217 THR A O 1
ATOM 1673 N N . LEU A 1 218 ? -13.937 -4.110 -2.552 1.00 91.88 218 LEU A N 1
ATOM 1674 C CA . LEU A 1 218 ? -14.956 -3.969 -1.508 1.00 91.88 218 LEU A CA 1
ATOM 1675 C C . LEU A 1 218 ? -14.482 -4.520 -0.162 1.00 91.88 218 LEU A C 1
ATOM 1677 O O . LEU A 1 218 ? -14.700 -3.870 0.861 1.00 91.88 218 LEU A O 1
ATOM 1681 N N . ALA A 1 219 ? -13.812 -5.673 -0.147 1.00 91.75 219 ALA A N 1
ATOM 1682 C CA . ALA A 1 219 ? -13.283 -6.274 1.072 1.00 91.75 219 ALA A CA 1
ATOM 1683 C C . ALA A 1 219 ? -12.279 -5.341 1.764 1.00 91.75 219 ALA A C 1
ATOM 1685 O O . ALA A 1 219 ? -12.382 -5.109 2.971 1.00 91.75 219 ALA A O 1
ATOM 1686 N N . ILE A 1 220 ? -11.372 -4.725 0.996 1.00 92.38 220 ILE A N 1
ATOM 1687 C CA . ILE A 1 220 ? -10.425 -3.730 1.517 1.00 92.38 220 ILE A CA 1
ATOM 1688 C C . ILE A 1 220 ? -11.168 -2.511 2.079 1.00 92.38 220 ILE A C 1
ATOM 1690 O O . ILE A 1 220 ? -10.860 -2.073 3.188 1.00 92.38 220 ILE A O 1
ATOM 1694 N N . ILE A 1 221 ? -12.163 -1.973 1.363 1.00 92.31 221 ILE A N 1
ATOM 1695 C CA . ILE A 1 221 ? -12.944 -0.812 1.827 1.00 92.31 221 ILE A CA 1
ATOM 1696 C C . ILE A 1 221 ? -13.670 -1.134 3.139 1.00 92.31 221 ILE A C 1
ATOM 1698 O O . ILE A 1 221 ? -13.588 -0.357 4.092 1.00 92.31 221 ILE A O 1
ATOM 1702 N N . ILE A 1 222 ? -14.346 -2.283 3.217 1.00 92.88 222 ILE A N 1
ATOM 1703 C CA . ILE A 1 222 ? -15.054 -2.727 4.424 1.00 92.88 222 ILE A CA 1
ATOM 1704 C C . ILE A 1 222 ? -14.072 -2.874 5.589 1.00 92.88 222 ILE A C 1
ATOM 1706 O O . ILE A 1 222 ? -14.354 -2.392 6.688 1.00 92.88 222 ILE A O 1
ATOM 1710 N N . LEU A 1 223 ? -12.901 -3.470 5.351 1.00 93.44 223 LEU A N 1
ATOM 1711 C CA . LEU A 1 223 ? -11.860 -3.623 6.364 1.00 93.44 223 LEU A CA 1
ATOM 1712 C C . LEU A 1 223 ? -11.397 -2.263 6.916 1.00 93.44 223 LEU A C 1
ATOM 1714 O O . LEU A 1 223 ? -11.293 -2.103 8.134 1.00 93.44 223 LEU A O 1
ATOM 1718 N N . GLN A 1 224 ? -11.193 -1.263 6.050 1.00 93.81 224 GLN A N 1
ATOM 1719 C CA . GLN A 1 224 ? -10.839 0.095 6.484 1.00 93.81 224 GLN A CA 1
ATOM 1720 C C . GLN A 1 224 ? -11.962 0.778 7.269 1.00 93.81 224 GLN A C 1
ATOM 1722 O O . GLN A 1 224 ? -11.686 1.451 8.260 1.00 93.81 224 GLN A O 1
ATOM 1727 N N . LEU A 1 225 ? -13.225 0.595 6.874 1.00 92.00 225 LEU A N 1
ATOM 1728 C CA . LEU A 1 225 ? -14.369 1.152 7.606 1.00 92.00 225 LEU A CA 1
ATOM 1729 C C . LEU A 1 225 ? -14.497 0.544 9.010 1.00 92.00 225 LEU A C 1
ATOM 1731 O O . LEU A 1 225 ? -14.751 1.263 9.977 1.00 92.00 225 LEU A O 1
ATOM 1735 N N . VAL A 1 226 ? -14.282 -0.768 9.144 1.00 91.50 226 VAL A N 1
ATOM 1736 C CA . VAL A 1 226 ? -14.262 -1.444 10.450 1.00 91.50 226 VAL A CA 1
ATOM 1737 C C . VAL A 1 226 ? -13.108 -0.926 11.308 1.00 91.50 226 VAL A C 1
ATOM 1739 O O . VAL A 1 226 ? -13.322 -0.591 12.474 1.00 91.50 226 VAL A O 1
ATOM 1742 N N . ALA A 1 227 ? -11.907 -0.801 10.737 1.00 88.62 227 ALA A N 1
ATOM 1743 C CA . ALA A 1 227 ? -10.752 -0.250 11.440 1.00 88.62 227 ALA A CA 1
ATOM 1744 C C . ALA A 1 227 ? -10.994 1.196 11.898 1.00 88.62 227 ALA A C 1
ATOM 1746 O O . ALA A 1 227 ? -10.746 1.511 13.061 1.00 88.62 227 ALA A O 1
ATOM 1747 N N . ALA A 1 228 ? -11.544 2.051 11.030 1.00 87.56 228 ALA A N 1
ATOM 1748 C CA . ALA A 1 228 ? -11.884 3.432 11.359 1.00 87.56 228 ALA A CA 1
ATOM 1749 C C . ALA A 1 228 ? -12.862 3.517 12.538 1.00 87.56 228 ALA A C 1
ATOM 1751 O O . ALA A 1 228 ? -12.595 4.241 13.491 1.00 87.56 228 ALA A O 1
ATOM 1752 N N . ASN A 1 229 ? -13.929 2.710 12.526 1.00 86.75 229 ASN A N 1
ATOM 1753 C CA . ASN A 1 229 ? -14.906 2.666 13.617 1.00 86.75 229 ASN A CA 1
ATOM 1754 C C . ASN A 1 229 ? -14.287 2.227 14.954 1.00 86.75 229 ASN A C 1
ATOM 1756 O O . ASN A 1 229 ? -14.702 2.692 16.016 1.00 86.75 229 ASN A O 1
ATOM 1760 N N . ILE A 1 230 ? -13.319 1.305 14.933 1.00 84.44 230 ILE A N 1
ATOM 1761 C CA . ILE A 1 230 ? -12.608 0.881 16.150 1.00 84.44 230 ILE A CA 1
ATOM 1762 C C . ILE A 1 230 ? -11.659 1.975 16.633 1.00 84.44 230 ILE A C 1
ATOM 1764 O O . ILE A 1 230 ? -11.572 2.205 17.840 1.00 84.44 230 ILE A O 1
ATOM 1768 N N . ILE A 1 231 ? -10.973 2.657 15.713 1.00 82.00 231 ILE A N 1
ATOM 1769 C CA . ILE A 1 231 ? -10.137 3.814 16.038 1.00 82.00 231 ILE A CA 1
ATOM 1770 C C . ILE A 1 231 ? -11.007 4.887 16.693 1.00 82.00 231 ILE A C 1
ATOM 1772 O O . ILE A 1 231 ? -10.700 5.264 17.815 1.00 82.00 231 ILE A O 1
ATOM 1776 N N . ASP A 1 232 ? -12.129 5.279 16.085 1.00 77.88 232 ASP A N 1
ATOM 1777 C CA . ASP A 1 232 ? -13.064 6.265 16.647 1.00 77.88 232 ASP A CA 1
ATOM 1778 C C . ASP A 1 232 ? -13.487 5.905 18.078 1.00 77.88 232 ASP A C 1
ATOM 1780 O O . ASP A 1 232 ? -13.325 6.709 18.991 1.00 77.88 232 ASP A O 1
ATOM 1784 N N . LYS A 1 233 ? -13.894 4.652 18.324 1.00 74.12 233 LYS A N 1
ATOM 1785 C CA . LYS A 1 233 ? -14.240 4.181 19.681 1.00 74.12 233 LYS A CA 1
ATOM 1786 C C . LYS A 1 233 ? -13.079 4.243 20.674 1.00 74.12 233 LYS A C 1
ATOM 1788 O O . LYS A 1 233 ? -13.307 4.361 21.874 1.00 74.12 233 LYS A O 1
ATOM 1793 N N . LYS A 1 234 ? -11.838 4.098 20.205 1.00 68.00 234 LYS A N 1
ATOM 1794 C CA . LYS A 1 234 ? -10.629 4.185 21.036 1.00 68.00 234 LYS A CA 1
ATOM 1795 C C . LYS A 1 234 ? -10.231 5.641 21.303 1.00 68.00 234 LYS A C 1
ATOM 1797 O O . LYS A 1 234 ? -9.635 5.904 22.346 1.00 68.00 234 LYS A O 1
ATOM 1802 N N . LEU A 1 235 ? -10.556 6.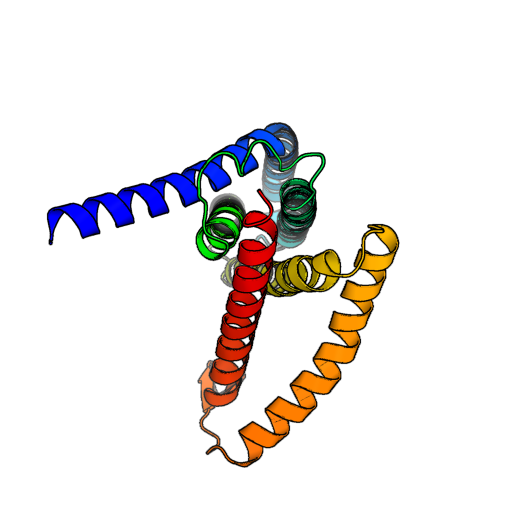547 20.379 1.00 54.19 235 LEU A N 1
ATOM 1803 C CA . LEU A 1 235 ? -10.344 7.993 20.479 1.00 54.19 235 LEU A CA 1
ATOM 1804 C C . LEU A 1 235 ? -11.401 8.689 21.337 1.00 54.19 235 LEU A C 1
ATOM 1806 O O . LEU A 1 235 ? -11.057 9.625 22.049 1.00 54.19 235 LEU A O 1
ATOM 1810 N N . ASP A 1 236 ? -12.627 8.164 21.361 1.00 36.69 236 ASP A N 1
ATOM 1811 C CA . ASP A 1 236 ? -13.711 8.594 22.257 1.00 36.69 236 ASP A CA 1
ATOM 1812 C C . ASP A 1 236 ? -13.508 8.173 23.729 1.00 36.69 236 ASP A C 1
ATOM 1814 O O . ASP A 1 236 ? -14.357 8.441 24.577 1.00 36.69 236 ASP A O 1
ATOM 1818 N N . ILE A 1 237 ? -12.375 7.550 24.081 1.00 35.16 237 ILE A N 1
ATOM 1819 C CA . ILE A 1 237 ? -11.955 7.402 25.483 1.00 35.16 237 ILE A CA 1
ATOM 1820 C C . ILE A 1 237 ? -11.192 8.674 25.886 1.00 35.16 237 ILE A C 1
ATOM 1822 O O . ILE A 1 237 ? -9.962 8.666 26.007 1.00 35.16 237 ILE A O 1
ATOM 1826 N N . VAL A 1 238 ? -11.941 9.764 26.066 1.00 30.94 238 VAL A N 1
ATOM 1827 C CA . VAL A 1 238 ? -11.528 10.962 26.816 1.00 30.94 238 VAL A CA 1
ATOM 1828 C C . VAL A 1 238 ? -12.262 10.975 28.146 1.00 30.94 238 VAL A C 1
ATOM 1830 O O . VAL A 1 238 ? -13.504 10.839 28.132 1.00 30.94 238 VAL A O 1
#

Solvent-accessible surface area (backbone atoms only — not comparable to full-atom values): 12851 Å² total; per-residue (Å²): 115,69,74,58,52,54,52,52,51,53,50,51,54,51,49,20,52,49,45,22,53,51,52,52,63,71,42,47,68,57,54,51,52,50,49,53,52,49,54,51,50,52,57,54,32,57,64,50,9,69,78,49,62,30,56,75,50,52,63,54,52,52,50,54,50,47,52,50,48,53,51,54,52,52,49,54,54,45,54,72,31,80,89,69,17,62,76,71,65,77,48,100,70,52,27,60,41,53,54,50,8,56,47,51,44,54,52,53,51,44,50,50,52,47,52,52,53,51,51,45,28,33,71,40,42,74,43,83,47,63,66,56,51,51,50,48,51,49,52,49,52,50,49,52,53,52,47,53,55,50,54,24,41,46,45,51,47,50,70,78,37,88,51,68,71,60,31,53,54,49,43,55,50,45,54,58,54,44,49,57,53,46,53,54,52,50,54,58,54,52,71,78,46,82,92,49,68,49,66,48,68,85,92,47,76,38,77,42,51,53,63,59,54,50,50,55,53,50,51,53,52,51,46,47,53,53,20,19,55,46,42,37,62,60,64,68,70,118

Mean predicted aligned error: 7.97 Å

Secondary structure (DSSP, 8-state):
-HHHHHHHHHHHHHHHHHHHHHHHHHTHHHHHHHHHHHHHHHHHHHHHHHHHTTGGGHHHHHHHHHHHHHHHHHHHHHHHSTTTGGGTTTS---HHHHHHHHHHHHHHHHHHHHHHHHHHHHHHHSS--HHHHHHHHHHHHHHHHHHHHHHHHHHHHHHH---HHHHHHHHHHHHHHHHHHHHHHHHHHHHHS---EEEESGGG-EEEEHHHHHHHHHHHHHHHHHHHHHHHHHHS--

Sequence (238 aa):
MENTITKSKSIKIKNILGIAKYTFRTLRIMYLIEAVIIVLALGSSSFLSKYTLGLDLIPAISILLTMNFISHMIIFSMQLSKEYGRLLFLTPISGIDFILGNLLELVLVNLFIVMILNLGVIVNSGSVSSIVFFLSLSVSVGTTIAYLIITALIAILGSYIRSTSLCVLAVIGACIVGDIIYSFIANIILHFLPYVYMTIGKYGSIEIDIFSVLIDTLAIIILQLVAANIIDKKLDIV